Protein AF-A0A238XCR8-F1 (afdb_monomer_lite)

Structure (mmCIF, N/CA/C/O backbone):
data_AF-A0A238XCR8-F1
#
_entry.id   AF-A0A238XCR8-F1
#
loop_
_atom_site.group_PDB
_atom_site.id
_atom_site.type_symbol
_atom_site.label_atom_id
_atom_site.label_alt_id
_atom_site.label_comp_id
_atom_site.label_asym_id
_atom_site.label_entity_id
_atom_site.label_seq_id
_atom_site.pdbx_PDB_ins_code
_atom_site.Cartn_x
_atom_site.Cartn_y
_atom_site.Cartn_z
_atom_site.occupancy
_atom_site.B_iso_or_equiv
_atom_site.auth_seq_id
_atom_site.auth_comp_id
_atom_site.auth_asym_id
_atom_site.auth_atom_id
_atom_site.pdbx_PDB_model_num
ATOM 1 N N . MET A 1 1 ? -9.186 -6.281 -22.070 1.00 44.66 1 MET A N 1
ATOM 2 C CA . MET A 1 1 ? -7.728 -6.091 -21.975 1.00 44.66 1 MET A CA 1
ATOM 3 C C . MET A 1 1 ? -7.344 -6.540 -20.576 1.00 44.66 1 MET A C 1
ATOM 5 O O . MET A 1 1 ? -7.847 -5.955 -19.624 1.00 44.66 1 MET A O 1
ATOM 9 N N . ARG A 1 2 ? -6.659 -7.679 -20.432 1.00 46.53 2 ARG A N 1
ATOM 10 C CA . ARG A 1 2 ? -6.222 -8.159 -19.113 1.00 46.53 2 ARG A CA 1
ATOM 11 C C . ARG A 1 2 ? -4.969 -7.361 -18.763 1.00 46.53 2 ARG A C 1
ATOM 13 O O . ARG A 1 2 ? -3.958 -7.550 -19.409 1.00 46.53 2 ARG A O 1
ATOM 20 N N . ASN A 1 3 ? -5.059 -6.449 -17.797 1.00 58.94 3 ASN A N 1
ATOM 21 C CA . ASN A 1 3 ? -3.898 -5.718 -17.273 1.00 58.94 3 ASN A CA 1
ATOM 22 C C . ASN A 1 3 ? -3.197 -6.561 -16.201 1.00 58.94 3 ASN A C 1
ATOM 24 O O . ASN A 1 3 ? -3.071 -6.133 -15.054 1.00 58.94 3 ASN A O 1
ATOM 28 N N . ASP A 1 4 ? -2.841 -7.796 -16.549 1.00 74.88 4 ASP A N 1
ATOM 29 C CA . ASP A 1 4 ? -1.931 -8.579 -15.724 1.00 74.88 4 ASP A CA 1
ATOM 30 C C . ASP A 1 4 ? -0.482 -8.189 -16.056 1.00 74.88 4 ASP A C 1
ATOM 32 O O . ASP A 1 4 ? -0.200 -7.517 -17.051 1.00 74.88 4 ASP A O 1
ATOM 36 N N . ALA A 1 5 ? 0.454 -8.538 -15.174 1.00 81.88 5 ALA A N 1
ATOM 37 C CA . ALA A 1 5 ? 1.856 -8.175 -15.361 1.00 81.88 5 ALA A CA 1
ATOM 38 C C . ALA A 1 5 ? 2.445 -8.750 -16.664 1.00 81.88 5 ALA A C 1
ATOM 40 O O . ALA A 1 5 ? 3.353 -8.144 -17.231 1.00 81.88 5 ALA A O 1
ATOM 41 N N . ALA A 1 6 ? 1.918 -9.877 -17.154 1.00 86.62 6 ALA A N 1
ATOM 42 C CA . ALA A 1 6 ? 2.367 -10.502 -18.391 1.00 86.62 6 ALA A CA 1
ATOM 43 C C . ALA A 1 6 ? 2.029 -9.639 -19.616 1.00 86.62 6 ALA A C 1
ATOM 45 O O . ALA A 1 6 ? 2.926 -9.365 -20.410 1.00 86.62 6 ALA A O 1
ATOM 46 N N . ASP A 1 7 ? 0.802 -9.111 -19.710 1.00 88.75 7 ASP A N 1
ATOM 47 C CA . ASP A 1 7 ? 0.411 -8.180 -20.784 1.00 88.75 7 ASP A CA 1
ATOM 48 C C . ASP A 1 7 ? 1.331 -6.953 -20.833 1.00 88.75 7 ASP A C 1
ATOM 50 O O . ASP A 1 7 ? 1.791 -6.541 -21.898 1.00 88.75 7 ASP A O 1
ATOM 54 N N . VAL A 1 8 ? 1.676 -6.391 -19.670 1.00 90.00 8 VAL A N 1
ATOM 55 C CA . VAL A 1 8 ? 2.610 -5.258 -19.601 1.00 90.00 8 VAL A CA 1
ATOM 56 C C . VAL A 1 8 ? 3.981 -5.645 -20.142 1.00 90.00 8 VAL A C 1
ATOM 58 O O . VAL A 1 8 ? 4.540 -4.912 -20.954 1.00 90.00 8 VAL A O 1
ATOM 61 N N . LEU A 1 9 ? 4.522 -6.789 -19.725 1.00 91.81 9 LEU A N 1
ATOM 62 C CA . LEU A 1 9 ? 5.830 -7.258 -20.181 1.00 91.81 9 LEU A CA 1
ATOM 63 C C . LEU A 1 9 ? 5.863 -7.505 -21.690 1.00 91.81 9 LEU A C 1
ATOM 65 O O . LEU A 1 9 ? 6.821 -7.097 -22.346 1.00 91.81 9 LEU A O 1
ATOM 69 N N . ASP A 1 10 ? 4.821 -8.114 -22.247 1.00 92.44 10 ASP A N 1
ATOM 70 C CA . ASP A 1 10 ? 4.735 -8.386 -23.680 1.00 92.44 10 ASP A CA 1
ATOM 71 C C . ASP A 1 10 ? 4.663 -7.087 -24.484 1.00 92.44 10 ASP A C 1
ATOM 73 O O . ASP A 1 10 ? 5.441 -6.883 -25.416 1.00 92.44 10 ASP A O 1
ATOM 77 N N . ARG A 1 11 ? 3.850 -6.124 -24.041 1.00 92.19 11 ARG A N 1
ATOM 78 C CA . ARG A 1 11 ? 3.783 -4.803 -24.680 1.00 92.19 11 ARG A CA 1
ATOM 79 C C . ARG A 1 11 ? 5.098 -4.025 -24.583 1.00 92.19 11 ARG A C 1
ATOM 81 O O . ARG A 1 11 ? 5.458 -3.302 -25.513 1.00 92.19 11 ARG A O 1
ATOM 88 N N . LEU A 1 12 ? 5.834 -4.158 -23.478 1.00 92.00 12 LEU A N 1
ATOM 89 C CA . LEU A 1 12 ? 7.165 -3.560 -23.353 1.00 92.00 12 LEU A CA 1
ATOM 90 C C . LEU A 1 12 ? 8.172 -4.231 -24.297 1.00 92.00 12 LEU A C 1
ATOM 92 O O . LEU A 1 12 ? 8.965 -3.521 -24.919 1.00 92.00 12 LEU A O 1
ATOM 96 N N . ARG A 1 13 ? 8.120 -5.558 -24.464 1.00 92.50 13 ARG A N 1
ATOM 97 C CA . ARG A 1 13 ? 8.948 -6.287 -25.441 1.00 92.50 13 ARG A CA 1
ATOM 98 C C . ARG A 1 13 ? 8.642 -5.858 -26.877 1.00 92.50 13 ARG A C 1
ATOM 100 O O . ARG A 1 13 ? 9.571 -5.617 -27.650 1.00 92.50 13 ARG A O 1
ATOM 107 N N . ASP A 1 14 ? 7.366 -5.666 -27.202 1.00 93.06 14 ASP A N 1
ATOM 108 C CA . ASP A 1 14 ? 6.908 -5.225 -28.524 1.00 93.06 14 ASP A CA 1
ATOM 109 C C . ASP A 1 14 ? 7.362 -3.808 -28.886 1.00 93.06 14 ASP A C 1
ATOM 111 O O . ASP A 1 14 ? 7.589 -3.512 -30.061 1.00 93.06 14 ASP A O 1
ATOM 115 N N . SER A 1 15 ? 7.557 -2.934 -27.891 1.00 90.12 15 SER A N 1
ATOM 116 C CA . SER A 1 15 ? 8.090 -1.583 -28.121 1.00 90.12 15 SER A CA 1
ATOM 117 C C . SER A 1 15 ? 9.503 -1.593 -28.724 1.00 90.12 15 SER A C 1
ATOM 119 O O . SER A 1 15 ? 9.905 -0.617 -29.358 1.00 90.12 15 SER A O 1
ATOM 121 N N . ARG A 1 16 ? 10.258 -2.688 -28.519 1.00 89.44 16 ARG A N 1
ATOM 122 C CA . ARG A 1 16 ? 11.665 -2.865 -28.920 1.00 89.44 16 ARG A CA 1
ATOM 123 C C . ARG A 1 16 ? 12.604 -1.748 -28.443 1.00 89.44 16 ARG A C 1
ATOM 125 O O . ARG A 1 16 ? 13.681 -1.570 -29.011 1.00 89.44 16 ARG A O 1
ATOM 132 N N . ASP A 1 17 ? 12.238 -1.016 -27.388 1.00 92.38 17 ASP A N 1
ATOM 133 C CA . ASP A 1 17 ? 13.124 -0.024 -26.778 1.00 92.38 17 ASP A CA 1
ATOM 134 C C . ASP A 1 17 ? 14.245 -0.741 -25.994 1.00 92.38 17 ASP A C 1
ATOM 136 O O . ASP A 1 17 ? 13.967 -1.439 -25.010 1.00 92.38 17 ASP A O 1
ATOM 140 N N . PRO A 1 18 ? 15.530 -0.556 -26.356 1.00 93.56 18 PRO A N 1
ATOM 141 C CA . PRO A 1 18 ? 16.647 -1.238 -25.703 1.00 93.56 18 PRO A CA 1
ATOM 142 C C . PRO A 1 18 ? 16.819 -0.868 -24.222 1.00 93.56 18 PRO A C 1
ATOM 144 O O . PRO A 1 18 ? 17.524 -1.562 -23.487 1.00 93.56 18 PRO A O 1
ATOM 147 N N . ARG A 1 19 ? 16.238 0.241 -23.751 1.00 93.25 19 ARG A N 1
ATOM 148 C CA . ARG A 1 19 ? 16.242 0.615 -22.328 1.00 93.25 19 ARG A CA 1
ATOM 149 C C . ARG A 1 19 ? 15.242 -0.228 -21.541 1.00 93.25 19 ARG A C 1
ATOM 151 O O . ARG A 1 19 ? 15.578 -0.699 -20.458 1.00 93.25 19 ARG A O 1
ATOM 158 N N . LEU A 1 20 ? 14.050 -0.442 -22.099 1.00 94.19 20 LEU A N 1
ATOM 159 C CA . LEU A 1 20 ? 12.984 -1.234 -21.480 1.00 94.19 20 LEU A CA 1
ATOM 160 C C . LEU A 1 20 ? 13.295 -2.733 -21.529 1.00 94.19 20 LEU A C 1
ATOM 162 O O . LEU A 1 20 ? 13.060 -3.432 -20.551 1.00 94.19 20 LEU A O 1
ATOM 166 N N . LEU A 1 21 ? 13.912 -3.215 -22.610 1.00 94.75 21 LEU A N 1
ATOM 167 C CA . LEU A 1 21 ? 14.384 -4.601 -22.682 1.00 94.75 21 LEU A CA 1
ATOM 168 C C . LEU A 1 21 ? 15.450 -4.890 -21.613 1.00 94.75 21 LEU A C 1
ATOM 170 O O . LEU A 1 21 ? 15.319 -5.851 -20.862 1.00 94.75 21 LEU A O 1
ATOM 174 N N . ARG A 1 22 ? 16.444 -4.002 -21.460 1.00 94.62 22 ARG A N 1
ATOM 175 C CA . ARG A 1 22 ? 17.451 -4.121 -20.390 1.00 94.62 22 ARG A CA 1
ATOM 176 C C . ARG A 1 22 ? 16.844 -4.062 -18.992 1.00 94.62 22 ARG A C 1
ATOM 178 O O . ARG A 1 22 ? 17.325 -4.744 -18.100 1.00 94.62 22 ARG A O 1
ATOM 185 N N . LEU A 1 23 ? 15.808 -3.246 -18.788 1.00 94.81 23 LEU A N 1
ATOM 186 C CA . LEU A 1 23 ? 15.082 -3.204 -17.518 1.00 94.81 23 LEU A CA 1
ATOM 187 C C . LEU A 1 23 ? 14.467 -4.568 -17.183 1.00 94.81 23 LEU A C 1
ATOM 189 O O . LEU A 1 23 ? 14.637 -5.037 -16.063 1.00 94.81 23 LEU A O 1
ATOM 193 N N . ILE A 1 24 ? 13.765 -5.183 -18.140 1.00 94.25 24 ILE A N 1
ATOM 194 C CA . ILE A 1 24 ? 13.138 -6.498 -17.950 1.00 94.25 24 ILE A CA 1
ATOM 195 C C . ILE A 1 24 ? 14.209 -7.542 -17.642 1.00 94.25 24 ILE A C 1
ATOM 197 O O . ILE A 1 24 ? 14.081 -8.275 -16.667 1.00 94.25 24 ILE A O 1
ATOM 201 N N . ASP A 1 25 ? 15.278 -7.574 -18.432 1.00 93.62 25 ASP A N 1
ATOM 202 C CA . ASP A 1 25 ? 16.367 -8.527 -18.243 1.00 93.62 25 ASP A CA 1
ATOM 203 C C . ASP A 1 25 ? 17.032 -8.383 -16.865 1.00 93.62 25 ASP A C 1
ATOM 205 O O . ASP A 1 25 ? 17.261 -9.376 -16.180 1.00 93.62 25 ASP A O 1
ATOM 209 N N . ASP A 1 26 ? 17.324 -7.155 -16.432 1.00 93.56 26 ASP A N 1
ATOM 210 C CA . ASP A 1 26 ? 17.930 -6.901 -15.121 1.00 93.56 26 ASP A CA 1
ATOM 211 C C . ASP A 1 26 ? 16.984 -7.257 -13.970 1.00 93.56 26 ASP A C 1
ATOM 213 O O . ASP A 1 26 ? 17.430 -7.799 -12.961 1.00 93.56 26 ASP A O 1
ATOM 217 N N . ALA A 1 27 ? 15.684 -6.988 -14.125 1.00 91.81 27 ALA A N 1
ATOM 218 C CA . ALA A 1 27 ? 14.671 -7.350 -13.139 1.00 91.81 27 ALA A CA 1
ATOM 219 C C . ALA A 1 27 ? 14.522 -8.872 -13.000 1.00 91.81 27 ALA A C 1
ATOM 221 O O . ALA A 1 27 ? 14.387 -9.370 -11.888 1.00 91.81 27 ALA A O 1
ATOM 222 N N . LEU A 1 28 ? 14.569 -9.619 -14.108 1.00 88.44 28 LEU A N 1
ATOM 223 C CA . LEU A 1 28 ? 14.446 -11.082 -14.101 1.00 88.44 28 LEU A CA 1
ATOM 224 C C . LEU A 1 28 ? 15.709 -11.794 -13.598 1.00 88.44 28 LEU A C 1
ATOM 226 O O . LEU A 1 28 ? 15.621 -12.932 -13.151 1.00 88.44 28 LEU A O 1
ATOM 230 N N . ARG A 1 29 ? 16.872 -11.134 -13.653 1.00 88.88 29 ARG A N 1
ATOM 231 C CA . ARG A 1 29 ? 18.118 -11.618 -13.035 1.00 88.88 29 ARG A CA 1
ATOM 232 C C . ARG A 1 29 ? 18.207 -11.325 -11.540 1.00 88.88 29 ARG A C 1
ATOM 234 O O . ARG A 1 29 ? 19.189 -11.718 -10.916 1.00 88.88 29 ARG A O 1
ATOM 241 N N . ALA A 1 30 ? 17.253 -10.593 -10.970 1.00 79.38 30 ALA A N 1
ATOM 242 C CA . ALA A 1 30 ? 17.238 -10.355 -9.538 1.00 79.38 30 ALA A CA 1
ATOM 243 C C . ALA A 1 30 ? 16.945 -11.679 -8.815 1.00 79.38 30 ALA A C 1
ATOM 245 O O . ALA A 1 30 ? 15.794 -12.104 -8.718 1.00 79.38 30 ALA A O 1
ATOM 246 N N . ASP A 1 31 ? 17.994 -12.337 -8.319 1.00 63.66 31 ASP A N 1
ATOM 247 C CA . ASP A 1 31 ? 17.846 -13.500 -7.449 1.00 63.66 31 ASP A CA 1
ATOM 248 C C . ASP A 1 31 ? 17.026 -13.102 -6.216 1.00 63.66 31 ASP A C 1
ATOM 250 O O . ASP A 1 31 ? 17.395 -12.208 -5.453 1.00 63.66 31 ASP A O 1
ATOM 254 N N . THR A 1 32 ? 15.890 -13.768 -6.024 1.00 65.69 32 THR A N 1
ATOM 255 C CA . THR A 1 32 ? 15.018 -13.585 -4.858 1.00 65.69 32 THR A CA 1
ATOM 256 C C . THR A 1 32 ? 14.902 -14.912 -4.124 1.00 65.69 32 THR A C 1
ATOM 258 O O . THR A 1 32 ? 13.915 -15.630 -4.233 1.00 65.69 32 THR A O 1
ATOM 261 N N . VAL A 1 33 ? 15.952 -15.266 -3.383 1.00 54.09 33 VAL A N 1
ATOM 262 C CA . VAL A 1 33 ? 15.964 -16.470 -2.532 1.00 54.09 33 VAL A CA 1
ATOM 263 C C . VAL A 1 33 ? 16.321 -16.105 -1.094 1.00 54.09 33 VAL A C 1
ATOM 265 O O . VAL A 1 33 ? 17.059 -16.807 -0.412 1.00 54.09 33 VAL A O 1
ATOM 268 N N . THR A 1 34 ? 15.772 -14.991 -0.615 1.00 61.06 34 THR A N 1
ATOM 269 C CA . THR A 1 34 ? 15.728 -14.716 0.819 1.00 61.06 34 THR A CA 1
ATOM 270 C C . THR A 1 34 ? 14.273 -14.464 1.184 1.00 61.06 34 THR A C 1
ATOM 272 O O . THR A 1 34 ? 13.652 -13.598 0.554 1.00 61.06 34 THR A O 1
ATOM 275 N N . PRO A 1 35 ? 13.693 -15.216 2.140 1.00 62.12 35 PRO A N 1
ATOM 276 C CA . PRO A 1 35 ? 12.406 -14.837 2.702 1.00 62.12 35 PRO A CA 1
ATOM 277 C C . PRO A 1 35 ? 12.500 -13.386 3.195 1.00 62.12 35 PRO A C 1
ATOM 279 O O . PRO A 1 35 ? 13.566 -12.966 3.656 1.00 62.12 35 PRO A O 1
ATOM 282 N N . PRO A 1 36 ? 11.436 -12.591 3.020 1.00 70.50 36 PRO A N 1
ATOM 283 C CA . PRO A 1 36 ? 11.441 -11.205 3.469 1.00 70.50 36 PRO A CA 1
ATOM 284 C C . PRO A 1 36 ? 11.789 -11.148 4.958 1.00 70.50 36 PRO A C 1
ATOM 286 O O . PRO A 1 36 ? 11.397 -12.018 5.735 1.00 70.50 36 PRO A O 1
ATOM 289 N N . ASP A 1 37 ? 12.492 -10.098 5.364 1.00 79.69 37 ASP A N 1
ATOM 290 C CA . ASP A 1 37 ? 12.604 -9.784 6.781 1.00 79.69 37 ASP A CA 1
ATOM 291 C C . ASP A 1 37 ? 11.178 -9.587 7.349 1.00 79.69 37 ASP A C 1
ATOM 293 O O . ASP A 1 37 ? 10.401 -8.819 6.759 1.00 79.69 37 ASP A O 1
ATOM 297 N N . PRO A 1 38 ? 10.786 -10.280 8.438 1.00 76.06 38 PRO A N 1
ATOM 298 C CA . PRO A 1 38 ? 9.462 -10.125 9.041 1.00 76.06 38 PRO A CA 1
ATOM 299 C C . PRO A 1 38 ? 9.127 -8.667 9.393 1.00 76.06 38 PRO A C 1
ATOM 301 O O . PRO A 1 38 ? 7.946 -8.300 9.393 1.00 76.06 38 PRO A O 1
ATOM 304 N N . ASP A 1 39 ? 10.133 -7.816 9.611 1.00 84.75 39 ASP A N 1
ATOM 305 C CA . ASP A 1 39 ? 9.951 -6.393 9.903 1.00 84.75 39 ASP A CA 1
ATOM 306 C C . ASP A 1 39 ? 9.334 -5.614 8.726 1.00 84.75 39 ASP A C 1
ATOM 308 O O . ASP A 1 39 ? 8.676 -4.590 8.926 1.00 84.75 39 ASP A O 1
ATOM 312 N N . VAL A 1 40 ? 9.443 -6.118 7.489 1.00 86.94 40 VAL A N 1
ATOM 313 C CA . VAL A 1 40 ? 8.870 -5.471 6.291 1.00 86.94 40 VAL A CA 1
ATOM 314 C C . VAL A 1 40 ? 7.342 -5.390 6.362 1.00 86.94 40 VAL A C 1
ATOM 316 O O . VAL A 1 40 ? 6.735 -4.453 5.834 1.00 86.94 40 VAL A O 1
ATOM 319 N N . VAL A 1 41 ? 6.698 -6.356 7.022 1.00 92.94 41 VAL A N 1
ATOM 320 C CA . VAL A 1 41 ? 5.235 -6.402 7.173 1.00 92.94 41 VAL A CA 1
ATOM 321 C C . VAL A 1 41 ? 4.752 -5.920 8.542 1.00 92.94 41 VAL A C 1
ATOM 323 O O . VAL A 1 41 ? 3.539 -5.827 8.759 1.00 92.94 41 VAL A O 1
ATOM 326 N N . GLU A 1 42 ? 5.664 -5.550 9.443 1.00 93.75 42 GLU A N 1
ATOM 327 C CA . GLU A 1 42 ? 5.356 -5.114 10.810 1.00 93.75 42 GLU A CA 1
ATOM 328 C C . GLU A 1 42 ? 4.344 -3.952 10.873 1.00 93.75 42 GLU A C 1
ATOM 330 O O . GLU A 1 42 ? 3.414 -4.032 11.684 1.00 93.75 42 GLU A O 1
ATOM 335 N N . PRO A 1 43 ? 4.384 -2.926 9.990 1.00 95.50 43 PRO A N 1
ATOM 336 C CA . PRO A 1 43 ? 3.360 -1.883 9.989 1.00 95.50 43 PRO A CA 1
ATOM 337 C C . PRO A 1 43 ? 1.934 -2.413 9.821 1.00 95.50 43 PRO A C 1
ATOM 339 O O . PRO A 1 43 ? 1.002 -1.906 10.449 1.00 95.50 43 PRO A O 1
ATOM 342 N N . TYR A 1 44 ? 1.749 -3.456 9.008 1.00 96.50 44 TYR A N 1
ATOM 343 C CA . TYR A 1 44 ? 0.445 -4.087 8.820 1.00 96.50 44 TYR A CA 1
ATOM 344 C C . TYR A 1 44 ? 0.078 -5.001 9.986 1.00 96.50 44 TYR A C 1
ATOM 346 O O . TYR A 1 44 ? -1.078 -4.971 10.409 1.00 96.50 44 TYR A O 1
ATOM 354 N N . ARG A 1 45 ? 1.028 -5.778 10.523 1.00 95.69 45 ARG A N 1
ATOM 355 C CA . ARG A 1 45 ? 0.788 -6.667 11.674 1.00 95.69 45 ARG A CA 1
ATOM 356 C C . ARG A 1 45 ? 0.342 -5.882 12.894 1.00 95.69 45 ARG A C 1
ATOM 358 O O . ARG A 1 45 ? -0.741 -6.125 13.427 1.00 95.69 45 ARG A O 1
ATOM 365 N N . TRP A 1 46 ? 1.117 -4.867 13.262 1.00 96.00 46 TRP A N 1
ATOM 366 C CA . TRP A 1 46 ? 0.786 -3.989 14.375 1.00 96.00 46 TRP A CA 1
ATOM 367 C C . TRP A 1 46 ? -0.552 -3.282 14.148 1.00 96.00 46 TRP A C 1
ATOM 369 O O . TRP A 1 46 ? -1.389 -3.238 15.047 1.00 96.00 46 TRP A O 1
ATOM 379 N N . PHE A 1 47 ? -0.803 -2.766 12.936 1.00 97.19 47 PHE A N 1
ATOM 380 C CA . PHE A 1 47 ? -2.066 -2.091 12.631 1.00 97.19 47 PHE A CA 1
ATOM 381 C C . PHE A 1 47 ? -3.264 -3.035 12.748 1.00 97.19 47 PHE A C 1
ATOM 383 O O . PHE A 1 47 ? -4.300 -2.649 13.290 1.00 97.19 47 PHE A O 1
ATOM 390 N N . LEU A 1 48 ? -3.129 -4.279 12.286 1.00 97.31 48 LEU A N 1
ATOM 391 C CA . LEU A 1 48 ? -4.149 -5.303 12.457 1.00 97.31 48 LEU A CA 1
ATOM 392 C C . LEU A 1 48 ? -4.385 -5.579 13.941 1.00 97.31 48 LEU A C 1
ATOM 394 O O . LEU A 1 48 ? -5.527 -5.442 14.382 1.00 97.31 48 LEU A O 1
ATOM 398 N N . ALA A 1 49 ? -3.345 -5.880 14.718 1.00 95.75 49 ALA A N 1
ATOM 399 C CA . ALA A 1 49 ? -3.465 -6.100 16.159 1.00 95.75 49 ALA A CA 1
ATOM 400 C C . ALA A 1 49 ? -4.147 -4.912 16.863 1.00 95.75 49 ALA A C 1
ATOM 402 O O . ALA A 1 49 ? -5.065 -5.096 17.661 1.00 95.75 49 ALA A O 1
ATOM 403 N N . ARG A 1 50 ? -3.787 -3.679 16.484 1.00 96.25 50 ARG A N 1
ATOM 404 C CA . ARG A 1 50 ? -4.373 -2.451 17.030 1.00 96.25 50 ARG A CA 1
ATOM 405 C C . ARG A 1 50 ? -5.855 -2.278 16.698 1.00 96.25 50 ARG A C 1
ATOM 407 O O . ARG A 1 50 ? -6.578 -1.668 17.492 1.00 96.25 50 ARG A O 1
ATOM 414 N N . VAL A 1 51 ? -6.300 -2.763 15.537 1.00 96.75 51 VAL A N 1
ATOM 415 C CA . VAL A 1 51 ? -7.721 -2.782 15.159 1.00 96.75 51 VAL A CA 1
ATOM 416 C C . VAL A 1 51 ? -8.496 -3.795 16.002 1.00 96.75 51 VAL A C 1
ATOM 418 O O . VAL A 1 51 ? -9.611 -3.476 16.408 1.00 96.75 51 VAL A O 1
ATOM 421 N N . GLY A 1 52 ? -7.921 -4.972 16.273 1.00 93.69 52 GLY A N 1
ATOM 422 C CA . GLY A 1 52 ? -8.543 -6.026 17.083 1.00 93.69 52 GLY A CA 1
ATOM 423 C C . GLY A 1 52 ? -9.984 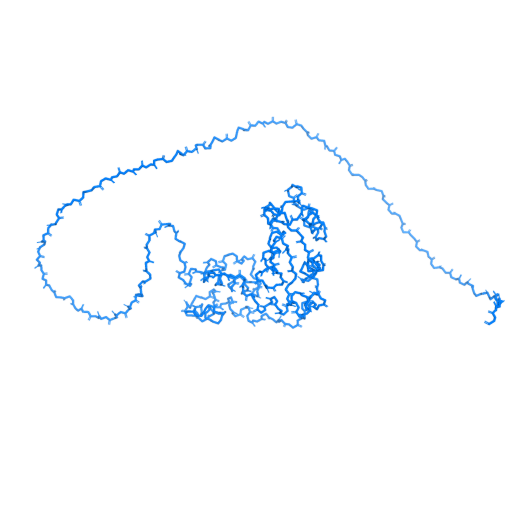-6.332 16.654 1.00 93.69 52 GLY A C 1
ATOM 424 O O . GLY A 1 52 ? -10.272 -6.495 15.462 1.00 93.69 52 GLY A O 1
ATOM 425 N N . ASP A 1 53 ? -10.902 -6.335 17.623 1.00 92.06 53 ASP A N 1
ATOM 426 C CA . ASP A 1 53 ? -12.342 -6.545 17.402 1.00 92.06 53 ASP A CA 1
ATOM 427 C C . ASP A 1 53 ? -13.055 -5.348 16.760 1.00 92.06 53 ASP A C 1
ATOM 429 O O . ASP A 1 53 ? -14.179 -5.468 16.263 1.00 92.06 53 ASP A O 1
ATOM 433 N N . GLY A 1 54 ? -12.405 -4.186 16.728 1.00 95.50 54 GLY A N 1
ATOM 434 C CA . GLY A 1 54 ? -12.899 -3.016 16.029 1.00 95.50 54 GLY A CA 1
ATOM 435 C C . GLY A 1 54 ? -12.334 -1.704 16.545 1.00 95.50 54 GLY A C 1
ATOM 436 O O . GLY A 1 54 ? -12.168 -1.475 17.740 1.00 95.50 54 GLY A O 1
ATOM 437 N N . LEU A 1 55 ? -12.117 -0.787 15.609 1.00 97.19 55 LEU A N 1
ATOM 438 C CA . LEU A 1 55 ? -11.610 0.549 15.867 1.00 97.19 55 LEU A CA 1
ATOM 439 C C . LEU A 1 55 ? -12.632 1.579 15.390 1.00 97.19 55 LEU A C 1
ATOM 441 O O . LEU A 1 55 ? -12.887 1.727 14.192 1.00 97.19 55 LEU A O 1
ATOM 445 N N . LYS A 1 56 ? -13.248 2.290 16.338 1.00 97.62 56 LYS A N 1
ATOM 446 C CA . LYS A 1 56 ? -14.245 3.322 16.035 1.00 97.62 56 LYS A CA 1
ATOM 447 C C . LYS A 1 56 ? -13.583 4.486 15.301 1.00 97.62 56 LYS A C 1
ATOM 449 O O . LYS A 1 56 ? -12.640 5.088 15.807 1.00 97.62 56 LYS A O 1
ATOM 454 N N . LEU A 1 57 ? -14.089 4.805 14.115 1.00 97.69 57 LEU A N 1
ATOM 455 C CA . LEU A 1 57 ? -13.643 5.958 13.347 1.00 97.69 57 LEU A CA 1
ATOM 456 C C . LEU A 1 57 ? -14.304 7.233 13.878 1.00 97.69 57 LEU A C 1
ATOM 458 O O . LEU A 1 57 ? -15.354 7.212 14.525 1.00 97.69 57 LEU A O 1
ATOM 462 N N . THR A 1 58 ? -13.680 8.363 13.577 1.00 96.88 58 THR A N 1
ATOM 463 C CA . THR A 1 58 ? -14.290 9.685 13.744 1.00 96.88 58 THR A CA 1
ATOM 464 C C . THR A 1 58 ? -15.549 9.815 12.879 1.00 96.88 58 THR A C 1
ATOM 466 O O . THR A 1 58 ? -15.747 9.058 11.927 1.00 96.88 58 THR A O 1
ATOM 469 N N . ALA A 1 59 ? -16.386 10.819 13.158 1.00 94.38 59 ALA A N 1
ATOM 470 C CA . ALA A 1 59 ? -17.590 11.087 12.365 1.00 94.38 59 ALA A CA 1
ATOM 471 C C . ALA A 1 59 ? -17.292 11.315 10.868 1.00 94.38 59 ALA A C 1
ATOM 473 O O . ALA A 1 59 ? -18.102 10.966 10.016 1.00 94.38 59 ALA A O 1
ATOM 474 N N . ALA A 1 60 ? -16.107 11.841 10.546 1.00 93.81 60 ALA A N 1
ATOM 475 C CA . ALA A 1 60 ? -15.642 12.048 9.176 1.00 93.81 60 ALA A CA 1
ATOM 476 C C . ALA A 1 60 ? -15.022 10.789 8.526 1.00 93.81 60 ALA A C 1
ATOM 478 O O . ALA A 1 60 ? -14.580 10.842 7.383 1.00 93.81 60 ALA A O 1
ATOM 479 N N . GLY A 1 61 ? -14.972 9.651 9.229 1.00 95.75 61 GLY A N 1
ATOM 480 C CA . GLY A 1 61 ? -14.439 8.389 8.703 1.00 95.75 61 GLY A CA 1
ATOM 481 C C . GLY A 1 61 ? -12.914 8.243 8.775 1.00 95.75 61 GLY A C 1
ATOM 482 O O . GLY A 1 61 ? -12.361 7.315 8.171 1.00 95.75 61 GLY A O 1
ATOM 483 N N . TYR A 1 62 ? -12.241 9.123 9.519 1.00 97.12 62 TYR A N 1
ATOM 484 C CA . TYR A 1 62 ? -10.806 9.045 9.807 1.00 97.12 62 TYR A CA 1
ATOM 485 C C . TYR A 1 62 ? -10.511 8.271 11.090 1.00 97.12 62 TYR A C 1
ATOM 487 O O . TYR A 1 62 ? -11.371 8.159 11.969 1.00 97.12 62 TYR A O 1
ATOM 495 N N . LEU A 1 63 ? -9.284 7.780 11.217 1.00 97.31 63 LEU A N 1
ATOM 496 C CA . LEU A 1 63 ? -8.728 7.234 12.444 1.00 97.31 63 LEU A CA 1
ATOM 497 C C . LEU A 1 63 ? -8.766 8.288 13.562 1.00 97.31 63 LEU A C 1
ATOM 499 O O . LEU A 1 63 ? -8.549 9.476 13.304 1.00 97.31 63 LEU A O 1
ATOM 503 N N . PRO A 1 64 ? -9.030 7.878 14.814 1.00 97.06 64 PRO A N 1
ATOM 504 C CA . PRO A 1 64 ? -8.930 8.769 15.959 1.00 97.06 64 PRO A CA 1
ATOM 505 C C . PRO A 1 64 ? -7.520 9.366 16.075 1.00 97.06 64 PRO A C 1
ATOM 507 O O . PRO A 1 64 ? -6.546 8.623 15.926 1.00 97.06 64 PRO A O 1
ATOM 510 N N . PRO A 1 65 ? -7.382 10.659 16.424 1.00 96.88 65 PRO A N 1
ATOM 511 C CA . PRO A 1 65 ? -6.081 11.316 16.532 1.00 96.88 65 PRO A CA 1
ATOM 512 C C . PRO A 1 65 ? -5.061 10.592 17.414 1.00 96.88 65 PRO A C 1
ATOM 514 O O . PRO A 1 65 ? -3.889 10.509 17.063 1.00 96.88 65 PRO A O 1
ATOM 517 N N . ALA A 1 66 ? -5.517 10.000 18.522 1.00 96.56 66 ALA A N 1
ATOM 518 C CA . ALA A 1 66 ? -4.666 9.225 19.421 1.00 96.56 66 ALA A CA 1
ATOM 519 C C . ALA A 1 66 ? -4.003 8.027 18.721 1.00 96.56 66 ALA A C 1
ATOM 521 O O . ALA A 1 66 ? -2.818 7.783 18.928 1.00 96.56 66 ALA A O 1
ATOM 522 N N . VAL A 1 67 ? -4.745 7.327 17.855 1.00 96.88 67 VAL A N 1
ATOM 523 C CA . VAL A 1 67 ? -4.234 6.188 17.076 1.00 96.88 67 VAL A CA 1
ATOM 524 C C . VAL A 1 67 ? -3.244 6.667 16.018 1.00 96.88 67 VAL A C 1
ATOM 526 O O . VAL A 1 67 ? -2.218 6.032 15.810 1.00 96.88 67 VAL A O 1
ATOM 529 N N . VAL A 1 68 ? -3.521 7.800 15.364 1.00 97.00 68 VAL A N 1
ATOM 530 C CA . VAL A 1 68 ? -2.603 8.384 14.371 1.00 97.00 68 VAL A CA 1
ATOM 531 C C . VAL A 1 68 ? -1.256 8.698 15.023 1.00 97.00 68 VAL A C 1
ATOM 533 O O . VAL A 1 68 ? -0.220 8.269 14.523 1.00 97.00 68 VAL A O 1
ATOM 536 N N . SER A 1 69 ? -1.265 9.373 16.175 1.00 96.62 69 SER A N 1
ATOM 537 C CA . SER A 1 69 ? -0.031 9.694 16.895 1.00 96.62 69 SER A CA 1
ATOM 538 C C . SER A 1 69 ? 0.681 8.456 17.446 1.00 96.62 69 SER A C 1
ATOM 540 O O . SER A 1 69 ? 1.904 8.444 17.529 1.00 96.62 69 SER A O 1
ATOM 542 N N . GLU A 1 70 ? -0.061 7.413 17.822 1.00 96.69 70 GLU A N 1
ATOM 543 C CA . GLU A 1 70 ? 0.504 6.123 18.229 1.00 96.69 70 GLU A CA 1
ATOM 544 C C . GLU A 1 70 ? 1.265 5.452 17.075 1.00 96.69 70 GLU A C 1
ATOM 546 O O . GLU A 1 70 ? 2.418 5.074 17.263 1.00 96.69 70 GLU A O 1
ATOM 551 N N . ILE A 1 71 ? 0.669 5.391 15.876 1.00 96.25 71 ILE A N 1
ATOM 552 C CA . ILE A 1 71 ? 1.310 4.851 14.663 1.00 96.25 71 ILE A CA 1
ATOM 553 C C . ILE A 1 71 ? 2.589 5.623 14.340 1.00 96.25 71 ILE A C 1
ATOM 555 O O . ILE A 1 71 ? 3.637 5.017 14.130 1.00 96.25 71 ILE A O 1
ATOM 559 N N . MET A 1 72 ? 2.505 6.956 14.321 1.00 95.88 72 MET A N 1
ATOM 560 C CA . MET A 1 72 ? 3.641 7.809 13.969 1.00 95.88 72 MET A CA 1
ATOM 561 C C . MET A 1 72 ? 4.838 7.554 14.888 1.00 95.88 72 MET A C 1
ATOM 563 O O . MET A 1 72 ? 5.927 7.290 14.388 1.00 95.88 72 MET A O 1
ATOM 567 N N . ARG A 1 73 ? 4.612 7.523 16.209 1.00 95.50 73 ARG A N 1
ATOM 568 C CA . ARG A 1 73 ? 5.665 7.232 17.194 1.00 95.50 73 ARG A CA 1
ATOM 569 C C . ARG A 1 73 ? 6.192 5.804 17.093 1.00 95.50 73 ARG A C 1
ATOM 571 O O . ARG A 1 73 ? 7.391 5.583 17.212 1.00 95.50 73 ARG A O 1
ATOM 578 N N . ARG A 1 74 ? 5.310 4.816 16.898 1.00 95.00 74 ARG A N 1
ATOM 579 C CA . ARG A 1 74 ? 5.680 3.388 16.875 1.00 95.00 74 ARG A CA 1
ATOM 580 C C . ARG A 1 74 ? 6.691 3.069 15.775 1.00 95.00 74 ARG A C 1
ATOM 582 O O . ARG A 1 74 ? 7.567 2.236 16.005 1.00 95.00 74 ARG A O 1
ATOM 589 N N . PHE A 1 75 ? 6.548 3.705 14.614 1.00 93.50 75 PHE A N 1
ATOM 590 C CA . PHE A 1 75 ? 7.409 3.489 13.448 1.00 93.50 75 PHE A CA 1
ATOM 591 C C . PHE A 1 75 ? 8.449 4.598 13.244 1.00 93.50 75 PHE A C 1
ATOM 593 O O . PHE A 1 75 ? 9.133 4.600 12.224 1.00 93.50 75 PHE A O 1
ATOM 600 N N . GLY A 1 76 ? 8.559 5.543 14.186 1.00 93.38 76 GLY A N 1
ATOM 601 C CA . GLY A 1 76 ? 9.487 6.674 14.102 1.00 93.38 76 GLY A CA 1
ATOM 602 C C . GLY A 1 76 ? 9.208 7.624 12.935 1.00 93.38 76 GLY A C 1
ATOM 603 O O . GLY A 1 76 ? 10.084 8.385 12.533 1.00 93.38 76 GLY A O 1
ATOM 604 N N . TRP A 1 77 ? 8.003 7.586 12.359 1.00 93.75 77 TRP A N 1
ATOM 605 C CA . TRP A 1 77 ? 7.617 8.453 11.242 1.00 93.75 77 TRP A CA 1
ATOM 606 C C . TRP A 1 77 ? 7.436 9.910 11.668 1.00 93.75 77 TRP A C 1
ATOM 608 O O . TRP A 1 77 ? 7.342 10.787 10.816 1.00 93.75 77 TRP A O 1
ATOM 618 N N . ASP A 1 78 ? 7.351 10.171 12.971 1.00 92.69 78 ASP A N 1
ATOM 619 C CA . ASP A 1 78 ? 7.281 11.503 13.561 1.00 92.69 78 ASP A CA 1
ATOM 620 C C . ASP A 1 78 ? 8.622 12.244 13.577 1.00 92.69 78 ASP A C 1
ATOM 622 O O . ASP A 1 78 ? 8.601 13.472 13.613 1.00 92.69 78 ASP A O 1
ATOM 626 N N . ALA A 1 79 ? 9.759 11.540 13.502 1.00 90.94 79 ALA A N 1
ATOM 627 C CA . ALA A 1 79 ? 11.092 12.136 13.642 1.00 90.94 79 ALA A CA 1
ATOM 628 C C . ALA A 1 79 ? 11.355 13.284 12.650 1.00 90.94 79 ALA A C 1
ATOM 630 O O . ALA A 1 79 ? 11.859 14.335 13.041 1.00 90.94 79 ALA A O 1
ATOM 631 N N . ASP A 1 80 ? 10.938 13.106 11.395 1.00 88.00 80 ASP A N 1
ATOM 632 C CA . ASP A 1 80 ? 11.109 14.089 10.318 1.00 88.00 80 ASP A CA 1
ATOM 633 C C . ASP A 1 80 ? 9.781 14.752 9.905 1.00 88.00 80 ASP A C 1
ATOM 635 O O . ASP A 1 80 ? 9.689 15.427 8.874 1.00 88.00 80 ASP A O 1
ATOM 639 N N . TRP A 1 81 ? 8.710 14.551 10.682 1.00 92.81 81 TRP A N 1
ATOM 640 C CA . TRP A 1 81 ? 7.381 15.013 10.299 1.00 92.81 81 TRP A CA 1
ATOM 641 C C . TRP A 1 81 ? 7.156 16.488 10.637 1.00 92.81 81 TRP A C 1
ATOM 643 O O . TRP A 1 81 ? 7.299 16.933 11.776 1.00 92.81 81 TRP A O 1
ATOM 653 N N . VAL A 1 82 ? 6.687 17.260 9.655 1.00 89.19 82 VAL A N 1
ATOM 654 C CA . VAL A 1 82 ? 6.296 18.656 9.876 1.00 89.19 82 VAL A CA 1
ATOM 655 C C . VAL A 1 82 ? 4.869 18.718 10.433 1.00 89.19 82 VAL A C 1
ATOM 657 O O . VAL A 1 82 ? 3.889 18.479 9.726 1.00 89.19 82 VAL A O 1
ATOM 660 N N . GLY A 1 83 ? 4.744 19.087 11.710 1.00 88.62 83 GLY A N 1
ATOM 661 C CA . GLY A 1 83 ? 3.467 19.303 12.402 1.00 88.62 83 GLY A CA 1
ATOM 662 C C . GLY A 1 83 ? 3.153 18.243 13.460 1.00 88.62 83 GLY A C 1
ATOM 663 O O . GLY A 1 83 ? 3.992 17.429 13.816 1.00 88.62 83 GLY A O 1
ATOM 664 N N . ALA A 1 84 ? 1.923 18.249 13.983 1.00 87.12 84 ALA A N 1
ATOM 665 C CA . ALA A 1 84 ? 1.562 17.453 15.163 1.00 87.12 84 ALA A CA 1
ATOM 666 C C . ALA A 1 84 ? 1.392 15.936 14.921 1.00 87.12 84 ALA A C 1
ATOM 668 O O . ALA A 1 84 ? 1.276 15.188 15.887 1.00 87.12 84 ALA A O 1
ATOM 669 N N . GLY A 1 85 ? 1.300 15.475 13.666 1.00 89.25 85 GLY A N 1
ATOM 670 C CA . GLY A 1 85 ? 1.179 14.041 13.351 1.00 89.25 85 GLY A CA 1
ATOM 671 C C . GLY A 1 85 ? -0.040 13.346 13.982 1.00 89.25 85 GLY A C 1
ATOM 672 O O . GLY A 1 85 ? 0.055 12.203 14.421 1.00 89.25 85 GLY A O 1
ATOM 673 N N . ASN A 1 86 ? -1.176 14.042 14.103 1.00 92.88 86 ASN A N 1
ATOM 674 C CA . ASN A 1 86 ? -2.372 13.555 14.810 1.00 92.88 86 ASN A CA 1
ATOM 675 C C . ASN A 1 86 ? -3.649 13.540 13.951 1.00 92.88 86 ASN A C 1
ATOM 677 O O . ASN A 1 86 ? -4.721 13.191 14.436 1.00 92.88 86 ASN A O 1
ATOM 681 N N . ARG A 1 87 ? -3.569 13.916 12.674 1.00 94.19 87 ARG A N 1
ATOM 682 C CA . ARG A 1 87 ? -4.714 14.018 11.762 1.00 94.19 87 ARG A CA 1
ATOM 683 C C . ARG A 1 87 ? -4.472 13.156 10.533 1.00 94.19 87 ARG A C 1
ATOM 685 O O . ARG A 1 87 ? -3.598 13.480 9.742 1.00 94.19 87 ARG A O 1
ATOM 692 N N . GLU A 1 88 ? -5.245 12.081 10.357 1.00 95.62 88 GLU A N 1
ATOM 693 C CA . GLU A 1 88 ? -5.037 11.129 9.249 1.00 95.62 88 GLU A CA 1
ATOM 694 C C . GLU A 1 88 ? -5.047 11.817 7.874 1.00 95.62 88 GLU A C 1
ATOM 696 O O . GLU A 1 88 ? -4.213 11.509 7.031 1.00 95.62 88 GLU A O 1
ATOM 701 N N . ASP A 1 89 ? -5.947 12.778 7.656 1.00 94.31 89 ASP A N 1
ATOM 702 C CA . ASP A 1 89 ? -6.072 13.516 6.394 1.00 94.31 89 ASP A CA 1
ATOM 703 C C . ASP A 1 89 ? -4.837 14.360 6.053 1.00 94.31 89 ASP A C 1
ATOM 705 O O . ASP A 1 89 ? -4.572 14.621 4.880 1.00 94.31 89 ASP A O 1
ATOM 709 N N . LEU A 1 90 ? -4.073 14.762 7.069 1.00 94.00 90 LEU A N 1
ATOM 710 C CA . LEU A 1 90 ? -2.840 15.526 6.914 1.00 94.00 90 LEU A CA 1
ATOM 711 C C . LEU A 1 90 ? -1.586 14.660 7.056 1.00 94.00 90 LEU A C 1
ATOM 713 O O . LEU A 1 90 ? -0.507 15.125 6.713 1.00 94.00 90 LEU A O 1
ATOM 717 N N . THR A 1 91 ? -1.701 13.418 7.530 1.00 95.38 91 THR A N 1
ATOM 718 C CA . THR A 1 91 ? -0.576 12.510 7.784 1.00 95.38 91 THR A CA 1
ATOM 719 C C . THR A 1 91 ? -0.536 11.403 6.728 1.00 95.38 91 THR A C 1
ATOM 721 O O . THR A 1 91 ? -1.088 10.313 6.906 1.00 95.38 91 THR A O 1
ATOM 724 N N . VAL A 1 92 ? 0.145 11.692 5.612 1.00 94.00 92 VAL A N 1
ATOM 725 C CA . VAL A 1 92 ? 0.208 10.826 4.418 1.00 94.00 92 VAL A CA 1
ATOM 726 C C . VAL A 1 92 ? 0.628 9.380 4.726 1.00 94.00 92 VAL A C 1
ATOM 728 O O . VAL A 1 92 ? -0.071 8.489 4.244 1.00 94.00 92 VAL A O 1
ATOM 731 N N . PRO A 1 93 ? 1.668 9.093 5.538 1.00 94.25 93 PRO A N 1
ATOM 732 C CA . PRO A 1 93 ? 2.067 7.711 5.827 1.00 94.25 93 PRO A CA 1
ATOM 733 C C . PRO A 1 93 ? 0.951 6.880 6.476 1.00 94.25 93 PRO A C 1
ATOM 735 O O . PRO A 1 93 ? 0.690 5.747 6.075 1.00 94.25 93 PRO A O 1
ATOM 738 N N . VAL A 1 94 ? 0.221 7.471 7.427 1.00 96.38 94 VAL A N 1
ATOM 739 C CA . VAL A 1 94 ? -0.880 6.803 8.138 1.00 96.38 94 VAL A CA 1
ATOM 740 C C . VAL A 1 94 ? -2.086 6.595 7.219 1.00 96.38 94 VAL A C 1
ATOM 742 O O . VAL A 1 94 ? -2.674 5.511 7.189 1.00 96.38 94 VAL A O 1
ATOM 745 N N . SER A 1 95 ? -2.431 7.613 6.427 1.00 96.38 95 SER A N 1
ATOM 746 C CA . SER A 1 95 ? -3.491 7.515 5.417 1.00 96.38 95 SER A CA 1
ATOM 747 C C . SER A 1 95 ? -3.178 6.444 4.366 1.00 96.38 95 SER A C 1
ATOM 749 O O . SER A 1 95 ? -4.046 5.636 4.012 1.00 96.38 95 SER A O 1
ATOM 751 N N . ALA A 1 96 ? -1.922 6.381 3.911 1.00 95.12 96 ALA A N 1
ATOM 752 C CA . ALA A 1 96 ? -1.444 5.379 2.969 1.00 95.12 96 ALA A CA 1
ATOM 753 C C . ALA A 1 96 ? -1.538 3.967 3.559 1.00 95.12 96 ALA A C 1
ATOM 755 O O . ALA A 1 96 ? -2.124 3.107 2.905 1.00 95.12 96 ALA A O 1
ATOM 756 N N . LEU A 1 97 ? -1.078 3.753 4.801 1.00 96.75 97 LEU A N 1
ATOM 757 C CA . LEU A 1 97 ? -1.160 2.466 5.503 1.00 96.75 97 LEU A CA 1
ATOM 758 C C . LEU A 1 97 ? -2.603 1.951 5.601 1.00 96.75 97 LEU A C 1
ATOM 760 O O . LEU A 1 97 ? -2.889 0.803 5.257 1.00 96.75 97 LEU A O 1
ATOM 764 N N . ARG A 1 98 ? -3.550 2.796 6.033 1.00 96.81 98 ARG A N 1
ATOM 765 C CA . ARG A 1 98 ? -4.957 2.375 6.128 1.00 96.81 98 ARG A CA 1
ATOM 766 C C . ARG A 1 98 ? -5.557 2.105 4.749 1.00 96.81 98 ARG A C 1
ATOM 768 O O . ARG A 1 98 ? -6.298 1.133 4.568 1.00 96.81 98 ARG A O 1
ATOM 775 N N . THR A 1 99 ? -5.263 2.966 3.778 1.00 96.19 99 THR A N 1
ATOM 776 C CA . THR A 1 99 ? -5.791 2.845 2.415 1.00 96.19 99 THR A CA 1
ATOM 777 C C . THR A 1 99 ? -5.279 1.580 1.734 1.00 96.19 99 THR A C 1
ATOM 779 O O . THR A 1 99 ? -6.075 0.843 1.145 1.00 96.19 99 THR A O 1
ATOM 782 N N . SER A 1 100 ? -3.983 1.284 1.849 1.00 96.44 100 SER A N 1
ATOM 783 C CA . SER A 1 100 ? -3.390 0.060 1.317 1.00 96.44 100 SER A CA 1
ATOM 784 C C . SER A 1 100 ? -3.926 -1.169 2.046 1.00 96.44 100 SER A C 1
ATOM 786 O O . SER A 1 100 ? -4.372 -2.093 1.374 1.00 96.44 100 SER A O 1
ATOM 788 N N . ALA A 1 101 ? -4.024 -1.163 3.382 1.00 97.31 101 ALA A N 1
ATOM 789 C CA . ALA A 1 101 ? -4.593 -2.276 4.148 1.00 97.31 101 ALA A CA 1
ATOM 790 C C . ALA A 1 101 ? -6.032 -2.606 3.710 1.00 97.31 101 ALA A C 1
ATOM 792 O O . ALA A 1 101 ? -6.417 -3.774 3.609 1.00 97.31 101 ALA A O 1
ATOM 793 N N . ARG A 1 102 ? -6.833 -1.581 3.393 1.00 96.88 102 ARG A N 1
ATOM 794 C CA . ARG A 1 102 ? -8.182 -1.767 2.845 1.00 96.88 102 ARG A CA 1
ATOM 795 C C . ARG A 1 102 ? -8.155 -2.337 1.425 1.00 96.88 102 ARG A C 1
ATOM 797 O O . ARG A 1 102 ? -8.920 -3.255 1.142 1.00 96.88 102 ARG A O 1
ATOM 804 N N . ARG A 1 103 ? -7.292 -1.827 0.537 1.00 95.50 103 ARG A N 1
ATOM 805 C CA . ARG A 1 103 ? -7.141 -2.336 -0.846 1.00 95.50 103 ARG A CA 1
ATOM 806 C C . ARG A 1 103 ? -6.625 -3.776 -0.887 1.00 95.50 103 ARG A C 1
ATOM 808 O O . ARG A 1 103 ? -7.082 -4.565 -1.702 1.00 95.50 103 ARG A O 1
ATOM 815 N N . LEU A 1 104 ? -5.749 -4.130 0.046 1.00 96.44 104 LEU A N 1
ATOM 816 C CA . LEU A 1 104 ? -5.250 -5.487 0.266 1.00 96.44 104 LEU A CA 1
ATOM 817 C C . LEU A 1 104 ? -6.315 -6.422 0.858 1.00 96.44 104 LEU A C 1
ATOM 819 O O . LEU A 1 104 ? -6.091 -7.627 0.968 1.00 96.44 104 LEU A O 1
ATOM 823 N N . GLY A 1 105 ? -7.476 -5.890 1.250 1.00 96.81 105 GLY A N 1
ATOM 824 C CA . GLY A 1 105 ? -8.555 -6.658 1.854 1.00 96.81 105 GLY A CA 1
ATOM 825 C C . GLY A 1 105 ? -8.225 -7.159 3.257 1.00 96.81 105 GLY A C 1
ATOM 826 O O . GLY A 1 105 ? -8.815 -8.146 3.683 1.00 96.81 105 GLY A O 1
ATOM 827 N N . LEU A 1 106 ? -7.300 -6.516 3.974 1.00 97.94 106 LEU A N 1
ATOM 828 C CA . LEU A 1 106 ? -6.933 -6.857 5.355 1.00 97.94 106 LEU A CA 1
ATOM 829 C C . LEU A 1 106 ? -7.919 -6.250 6.364 1.00 97.94 106 LEU A C 1
ATOM 831 O O . LEU A 1 106 ? -8.238 -6.857 7.384 1.00 97.94 106 LEU A O 1
ATOM 835 N N . VAL A 1 107 ? -8.468 -5.077 6.045 1.00 98.06 107 VAL A N 1
ATOM 836 C CA . VAL A 1 107 ? -9.464 -4.375 6.866 1.00 98.06 107 VAL A CA 1
ATOM 837 C C . VAL A 1 107 ? -10.679 -3.959 6.041 1.00 98.06 107 VAL A C 1
ATOM 839 O O . VAL A 1 107 ? -10.613 -3.806 4.820 1.00 98.06 107 VAL A O 1
ATOM 842 N N . ARG A 1 108 ? -11.805 -3.737 6.716 1.00 97.38 108 ARG A N 1
ATOM 843 C CA . ARG A 1 108 ? -13.049 -3.221 6.133 1.00 97.38 108 ARG A CA 1
ATOM 844 C C . ARG A 1 108 ? -13.696 -2.207 7.067 1.00 97.38 108 ARG A C 1
ATOM 846 O O . ARG A 1 108 ? -13.518 -2.278 8.275 1.00 97.38 108 ARG A O 1
ATOM 853 N N . VAL A 1 109 ? -14.490 -1.295 6.516 1.00 97.19 109 VAL A N 1
ATOM 854 C CA . VAL A 1 109 ? -15.289 -0.355 7.314 1.00 97.19 109 VAL A CA 1
ATOM 855 C C . VAL A 1 109 ? -16.734 -0.834 7.345 1.00 97.19 109 VAL A C 1
ATOM 857 O O . VAL A 1 109 ? -17.310 -1.132 6.300 1.00 97.19 109 VAL A O 1
ATOM 860 N N . HIS A 1 110 ? -17.327 -0.889 8.533 1.00 96.25 110 HIS A N 1
ATOM 861 C CA . HIS A 1 110 ? -18.739 -1.186 8.732 1.00 96.25 110 HIS A CA 1
ATOM 862 C C . HIS A 1 110 ? -19.324 -0.237 9.779 1.00 96.25 110 HIS A C 1
ATOM 864 O O . HIS A 1 110 ? -18.825 -0.177 10.896 1.00 96.25 110 HIS A O 1
ATOM 870 N N . ARG A 1 111 ? -20.373 0.517 9.415 1.00 95.31 111 ARG A N 1
ATOM 871 C CA . ARG A 1 111 ? -21.089 1.446 10.317 1.00 95.31 111 ARG A CA 1
ATOM 872 C C . ARG A 1 111 ? -20.159 2.366 11.138 1.00 95.31 111 ARG A C 1
ATOM 874 O O . ARG A 1 111 ? -20.334 2.527 12.338 1.00 95.31 111 ARG A O 1
ATOM 881 N N . GLY A 1 112 ? -19.147 2.952 10.491 1.00 96.25 112 GLY A N 1
ATOM 882 C CA . GLY A 1 112 ? -18.188 3.852 11.152 1.00 96.25 112 GLY A CA 1
ATOM 883 C C . GLY A 1 112 ? -17.148 3.154 12.037 1.00 96.25 112 GLY A C 1
ATOM 884 O O . GLY A 1 112 ? -16.396 3.824 12.735 1.00 96.25 112 GLY A O 1
ATOM 885 N N . VAL A 1 113 ? -17.069 1.824 12.002 1.00 97.81 113 VAL A N 1
ATOM 886 C CA . VAL A 1 113 ? -16.057 1.031 12.707 1.00 97.81 113 VAL A CA 1
ATOM 887 C C . VAL A 1 113 ? -15.150 0.360 11.682 1.00 97.81 113 VAL A C 1
ATOM 889 O O . VAL A 1 113 ? -15.618 -0.234 10.708 1.00 97.81 113 VAL A O 1
ATOM 892 N N . LEU A 1 114 ? -13.842 0.479 11.878 1.00 98.12 114 LEU A N 1
ATOM 893 C CA . LEU A 1 114 ? -12.838 -0.262 11.132 1.00 98.12 114 LEU A CA 1
ATOM 894 C C . LEU A 1 114 ? -12.678 -1.642 11.771 1.00 98.12 114 LEU A C 1
ATOM 896 O O . LEU A 1 114 ? -12.431 -1.744 12.965 1.00 98.12 114 LEU A O 1
ATOM 900 N N . LEU A 1 115 ? -12.833 -2.693 10.976 1.00 98.19 115 LEU A N 1
ATOM 901 C CA . LEU A 1 115 ? -12.793 -4.085 11.411 1.00 98.19 115 LEU A CA 1
ATOM 902 C C . LEU A 1 115 ? -11.744 -4.844 10.608 1.00 98.19 115 LEU A C 1
ATOM 904 O O . LEU A 1 115 ? -11.566 -4.587 9.412 1.00 98.19 115 LEU A O 1
ATOM 908 N N . GLN A 1 116 ? -11.133 -5.853 11.219 1.00 97.69 116 GLN A N 1
ATOM 909 C CA . GLN A 1 116 ? -10.355 -6.830 10.467 1.00 97.69 116 GLN A CA 1
ATOM 910 C C . GLN A 1 116 ? -11.262 -7.650 9.534 1.00 97.69 116 GLN A C 1
ATOM 912 O O . GLN A 1 116 ? -12.390 -8.042 9.878 1.00 97.69 116 GLN A O 1
ATOM 917 N N . SER A 1 117 ? -10.770 -7.927 8.328 1.00 97.31 117 SER A N 1
ATOM 918 C CA . SER A 1 117 ? -11.380 -8.916 7.441 1.00 97.31 117 SER A CA 1
ATOM 919 C C . SER A 1 117 ? -11.058 -10.341 7.917 1.00 97.31 117 SER A C 1
ATOM 921 O O . SER A 1 117 ? -10.301 -10.539 8.865 1.00 97.31 117 SER A O 1
ATOM 923 N N . VAL A 1 118 ? -11.614 -11.354 7.246 1.00 96.56 118 VAL A N 1
ATOM 924 C CA . VAL A 1 118 ? -11.230 -12.755 7.495 1.00 96.56 118 VAL A CA 1
ATOM 925 C C . VAL A 1 118 ? -9.744 -12.975 7.192 1.00 96.56 118 VAL A C 1
ATOM 927 O O . VAL A 1 118 ? -9.049 -13.608 7.979 1.00 96.56 118 VAL A O 1
ATOM 930 N N . ALA A 1 119 ? -9.244 -12.404 6.091 1.00 96.06 119 ALA A N 1
ATOM 931 C CA . ALA A 1 119 ? -7.831 -12.488 5.731 1.00 96.06 119 ALA A CA 1
ATOM 932 C C . ALA A 1 119 ? -6.944 -11.739 6.735 1.00 96.06 119 ALA A C 1
ATOM 934 O O . ALA A 1 119 ? -5.926 -12.277 7.149 1.00 96.06 119 ALA A O 1
ATOM 935 N N . GLY A 1 120 ? -7.359 -10.544 7.173 1.00 95.88 120 GLY A N 1
ATOM 936 C CA . GLY A 1 120 ? -6.633 -9.768 8.181 1.00 95.88 120 GLY A CA 1
ATOM 937 C C . GLY A 1 120 ? -6.496 -10.514 9.506 1.00 95.88 120 GLY A C 1
ATOM 938 O O . GLY A 1 120 ? -5.396 -10.586 10.035 1.00 95.88 120 GLY A O 1
ATOM 939 N N . ARG A 1 121 ? -7.577 -11.144 9.991 1.00 95.69 121 ARG A N 1
ATOM 940 C CA . ARG A 1 121 ? -7.530 -12.001 11.190 1.00 95.69 121 ARG A CA 1
ATOM 941 C C . ARG A 1 121 ? -6.560 -13.166 11.030 1.00 95.69 121 ARG A C 1
ATOM 943 O O . ARG A 1 121 ? -5.754 -13.412 11.915 1.00 95.69 121 ARG A O 1
ATOM 950 N N . ARG A 1 122 ? -6.645 -13.882 9.904 1.00 95.50 122 ARG A N 1
ATOM 951 C CA . ARG A 1 122 ? -5.817 -15.069 9.650 1.00 95.50 122 ARG A CA 1
ATOM 952 C C . ARG A 1 122 ? -4.325 -14.735 9.571 1.00 95.50 122 ARG A C 1
ATOM 954 O O . ARG A 1 122 ? -3.516 -15.541 9.998 1.00 95.50 122 ARG A O 1
ATOM 961 N N . LEU A 1 123 ? -3.982 -13.588 8.986 1.00 95.44 123 LEU A N 1
ATOM 962 C CA . LEU A 1 123 ? -2.604 -13.226 8.642 1.00 95.44 123 LEU A CA 1
ATOM 963 C C . LEU A 1 123 ? -1.924 -12.300 9.662 1.00 95.44 123 LEU A C 1
ATOM 965 O O . LEU A 1 123 ? -0.757 -11.975 9.486 1.00 95.44 123 LEU A O 1
ATOM 969 N N . ALA A 1 124 ? -2.623 -11.845 10.707 1.00 91.44 124 ALA A N 1
ATOM 970 C CA . ALA A 1 124 ? -2.058 -10.909 11.686 1.00 91.44 124 ALA A CA 1
ATOM 971 C C . ALA A 1 124 ? -0.800 -11.466 12.388 1.00 91.44 124 ALA A C 1
ATOM 973 O O . ALA A 1 124 ? 0.168 -10.733 12.600 1.00 91.44 124 ALA A O 1
ATOM 974 N N . GLU A 1 125 ? -0.798 -12.771 12.671 1.00 91.25 125 GLU A N 1
ATOM 975 C CA . GLU A 1 125 ? 0.297 -13.479 13.351 1.00 91.25 125 GLU A CA 1
ATOM 976 C C . GLU A 1 125 ? 1.167 -14.330 12.413 1.00 91.25 125 GLU A C 1
ATOM 978 O O . GLU A 1 125 ? 2.036 -15.063 12.873 1.00 91.25 125 GLU A O 1
ATOM 983 N N . ASP A 1 126 ? 0.955 -14.220 11.101 1.00 92.75 126 ASP A N 1
ATOM 984 C CA . ASP A 1 126 ? 1.679 -14.970 10.070 1.00 92.75 126 ASP A CA 1
ATOM 985 C C . ASP A 1 126 ? 2.416 -13.985 9.140 1.00 92.75 126 ASP A C 1
ATOM 987 O O . ASP A 1 126 ? 1.865 -13.591 8.106 1.00 92.75 126 ASP A O 1
ATOM 991 N N . PRO A 1 127 ? 3.623 -13.509 9.517 1.00 92.44 127 PRO A N 1
ATOM 992 C CA . PRO A 1 127 ? 4.374 -12.540 8.718 1.00 92.44 127 PRO A CA 1
ATOM 993 C C . PRO A 1 127 ? 4.695 -13.041 7.304 1.00 92.44 127 PRO A C 1
ATOM 995 O O . PRO A 1 127 ? 4.547 -12.275 6.347 1.00 92.44 127 PRO A O 1
ATOM 998 N N . ASP A 1 128 ? 5.051 -14.317 7.148 1.00 91.38 128 ASP A N 1
ATOM 999 C CA . ASP A 1 128 ? 5.347 -14.910 5.841 1.00 91.38 128 ASP A CA 1
ATOM 1000 C C . ASP A 1 128 ? 4.092 -14.959 4.964 1.00 91.38 128 ASP A C 1
ATOM 1002 O O . ASP A 1 128 ? 4.097 -14.504 3.815 1.00 91.38 128 ASP A O 1
ATOM 1006 N N . GLY A 1 129 ? 2.972 -15.441 5.509 1.00 93.69 129 GLY A N 1
ATOM 1007 C CA . GLY A 1 129 ? 1.697 -15.452 4.798 1.00 93.69 129 GLY A CA 1
ATOM 1008 C C . GLY A 1 129 ? 1.188 -14.049 4.473 1.00 93.69 129 GLY A C 1
ATOM 1009 O O . GLY A 1 129 ? 0.602 -13.835 3.406 1.00 93.69 129 GLY A O 1
ATOM 1010 N N . LEU A 1 130 ? 1.425 -13.071 5.351 1.00 94.94 130 LEU A N 1
ATOM 1011 C CA . LEU A 1 130 ? 1.075 -11.673 5.116 1.00 94.94 130 LEU A CA 1
ATOM 1012 C C . LEU A 1 130 ? 1.904 -11.073 3.980 1.00 94.94 130 LEU A C 1
ATOM 1014 O O . LEU A 1 130 ? 1.338 -10.414 3.104 1.00 94.94 130 LEU A O 1
ATOM 1018 N N . TRP A 1 131 ? 3.208 -11.345 3.942 1.00 93.06 131 TRP A N 1
ATOM 1019 C CA . TRP A 1 131 ? 4.061 -10.951 2.826 1.00 93.06 131 TRP A CA 1
ATOM 1020 C C . TRP A 1 131 ? 3.563 -11.532 1.505 1.00 93.06 131 TRP A C 1
ATOM 1022 O O . TRP A 1 131 ? 3.327 -10.782 0.555 1.00 93.06 131 TRP A O 1
ATOM 1032 N N . GLN A 1 132 ? 3.326 -12.846 1.454 1.00 92.31 132 GLN A N 1
ATOM 1033 C CA . GLN A 1 132 ? 2.835 -13.509 0.244 1.00 92.31 132 GLN A CA 1
ATOM 1034 C C . GLN A 1 132 ? 1.478 -12.945 -0.196 1.00 92.31 132 GLN A C 1
ATOM 1036 O O . GLN A 1 132 ? 1.236 -12.713 -1.382 1.00 92.31 132 GLN A O 1
ATOM 1041 N N . HIS A 1 133 ? 0.591 -12.653 0.760 1.00 94.69 133 HIS A N 1
ATOM 1042 C CA . HIS A 1 133 ? -0.708 -12.038 0.490 1.00 94.69 133 HIS A CA 1
ATOM 1043 C C . HIS A 1 133 ? -0.590 -10.633 -0.109 1.00 94.69 133 HIS A C 1
ATOM 1045 O O . HIS A 1 133 ? -1.398 -10.282 -0.978 1.00 94.69 133 HIS A O 1
ATOM 1051 N N . ILE A 1 134 ? 0.379 -9.837 0.355 1.00 93.50 134 ILE A N 1
ATOM 1052 C CA . ILE A 1 134 ? 0.677 -8.502 -0.175 1.00 93.50 134 ILE A CA 1
ATOM 1053 C C . ILE A 1 134 ? 1.267 -8.614 -1.579 1.00 93.50 134 ILE A C 1
ATOM 1055 O O . ILE A 1 134 ? 0.734 -7.997 -2.503 1.00 93.50 134 ILE A O 1
ATOM 1059 N N . ALA A 1 135 ? 2.306 -9.433 -1.754 1.00 90.44 135 ALA A N 1
ATOM 1060 C CA . ALA A 1 135 ? 2.977 -9.642 -3.034 1.00 90.44 135 ALA A CA 1
ATOM 1061 C C . ALA A 1 135 ? 1.988 -10.079 -4.127 1.00 90.44 135 ALA A C 1
ATOM 1063 O O . ALA A 1 135 ? 1.958 -9.491 -5.205 1.00 90.44 135 ALA A O 1
ATOM 1064 N N . ALA A 1 136 ? 1.092 -11.020 -3.812 1.00 91.38 136 ALA A N 1
ATOM 1065 C CA . ALA A 1 136 ? 0.087 -11.532 -4.746 1.00 91.38 136 ALA A CA 1
ATOM 1066 C C . ALA A 1 136 ? -0.985 -10.509 -5.174 1.00 91.38 136 ALA A C 1
ATOM 1068 O O . ALA A 1 136 ? -1.757 -10.777 -6.09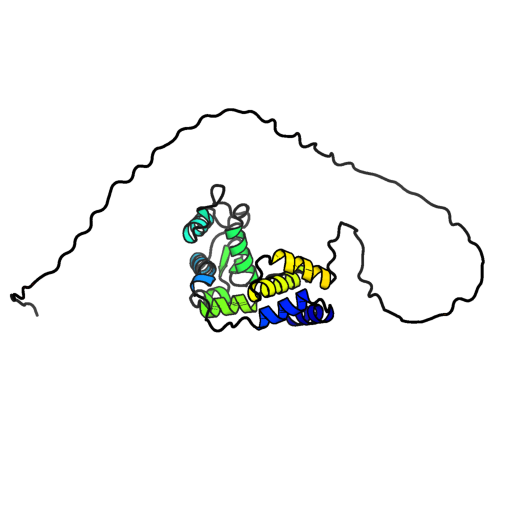4 1.00 91.38 136 ALA A O 1
ATOM 1069 N N . ARG A 1 137 ? -1.092 -9.361 -4.493 1.00 92.19 137 ARG A N 1
ATOM 1070 C CA . ARG A 1 137 ? -2.097 -8.315 -4.770 1.00 92.19 137 ARG A CA 1
ATOM 1071 C C . ARG A 1 137 ? -1.510 -7.043 -5.355 1.00 92.19 137 ARG A C 1
ATOM 1073 O O . ARG A 1 137 ? -2.264 -6.129 -5.688 1.00 92.19 137 ARG A O 1
ATOM 1080 N N . LEU A 1 138 ? -0.190 -6.958 -5.442 1.00 91.12 138 LEU A N 1
ATOM 1081 C CA . LEU A 1 138 ? 0.470 -5.838 -6.082 1.00 91.12 138 LEU A CA 1
ATOM 1082 C C . LEU A 1 138 ? 0.377 -5.965 -7.613 1.00 91.12 138 LEU A C 1
ATOM 1084 O O . LEU A 1 138 ? 0.404 -7.077 -8.138 1.00 91.12 138 LEU A O 1
ATOM 1088 N N . PRO A 1 139 ? 0.292 -4.836 -8.342 1.00 92.88 139 PRO A N 1
ATOM 1089 C CA . PRO A 1 139 ? 0.245 -3.454 -7.850 1.00 92.88 139 PRO A CA 1
ATOM 1090 C C . PRO A 1 139 ? -1.144 -3.001 -7.357 1.00 92.88 139 PRO A C 1
ATOM 1092 O O . PRO A 1 139 ? -2.182 -3.412 -7.869 1.00 92.88 139 PRO A O 1
ATOM 1095 N N . LEU A 1 140 ? -1.171 -2.069 -6.395 1.00 87.44 140 LEU A N 1
ATOM 1096 C CA . LEU A 1 140 ? -2.413 -1.514 -5.836 1.00 87.44 140 LEU A CA 1
ATOM 1097 C C . LEU A 1 140 ? -2.979 -0.381 -6.713 1.00 87.44 140 LEU A C 1
ATOM 1099 O O . LEU A 1 140 ? -2.900 0.794 -6.353 1.00 87.44 140 LEU A O 1
ATOM 1103 N N . GLY A 1 141 ? -3.589 -0.731 -7.844 1.00 86.50 141 GLY A N 1
ATOM 1104 C CA . GLY A 1 141 ? -4.250 0.200 -8.767 1.00 86.50 141 GLY A CA 1
ATOM 1105 C C . GLY A 1 141 ? -5.693 -0.199 -9.070 1.00 86.50 141 GLY A C 1
ATOM 1106 O O . GLY A 1 141 ? -6.085 -1.348 -8.902 1.00 86.50 141 GLY A O 1
ATOM 1107 N N . SER A 1 142 ? -6.500 0.766 -9.503 1.00 85.25 142 SER A N 1
ATOM 1108 C CA . SER A 1 142 ? -7.874 0.525 -9.974 1.00 85.25 142 SER A CA 1
ATOM 1109 C C . SER A 1 142 ? -8.046 0.809 -11.462 1.00 85.25 142 SER A C 1
ATOM 1111 O O . SER A 1 142 ? -8.919 0.235 -12.107 1.00 85.25 142 SER A O 1
ATOM 1113 N N . ARG A 1 143 ? -7.213 1.701 -12.007 1.00 89.50 143 ARG A N 1
ATOM 1114 C CA . ARG A 1 143 ? -7.202 2.071 -13.423 1.00 89.50 143 ARG A CA 1
ATOM 1115 C C . ARG A 1 143 ? -6.048 1.384 -14.134 1.00 89.50 143 ARG A C 1
ATOM 1117 O O . ARG A 1 143 ? -4.983 1.218 -13.551 1.00 89.50 143 ARG A O 1
ATOM 1124 N N . ASP A 1 144 ? -6.221 1.107 -15.419 1.00 89.88 144 ASP A N 1
ATOM 1125 C CA . ASP A 1 144 ? -5.200 0.486 -16.272 1.00 89.88 144 ASP A CA 1
ATOM 1126 C C . ASP A 1 144 ? -3.849 1.203 -16.179 1.00 89.88 144 ASP A C 1
ATOM 1128 O O . ASP A 1 144 ? -2.824 0.567 -15.966 1.00 89.88 144 ASP A O 1
ATOM 1132 N N . VAL A 1 145 ? -3.852 2.539 -16.239 1.00 91.06 145 VAL A N 1
ATOM 1133 C CA . VAL A 1 145 ? -2.631 3.346 -16.098 1.00 91.06 145 VAL A CA 1
ATOM 1134 C C . VAL A 1 145 ? -1.965 3.183 -14.727 1.00 91.06 145 VAL A C 1
ATOM 1136 O O . VAL A 1 145 ? -0.743 3.147 -14.650 1.00 91.06 145 VAL A O 1
ATOM 1139 N N . GLU A 1 146 ? -2.743 3.047 -13.647 1.00 91.62 146 GLU A N 1
ATOM 1140 C CA . GLU A 1 146 ? -2.218 2.856 -12.287 1.00 91.62 146 GLU A CA 1
ATOM 1141 C C . GLU A 1 146 ? -1.597 1.465 -12.138 1.00 91.62 146 GLU A C 1
ATOM 1143 O O . GLU A 1 146 ? -0.523 1.325 -11.558 1.00 91.62 146 GLU A O 1
ATOM 1148 N N . LEU A 1 147 ? -2.256 0.442 -12.689 1.00 92.12 147 LEU A N 1
ATOM 1149 C CA . LEU A 1 147 ? -1.751 -0.928 -12.692 1.00 92.12 147 LEU A CA 1
ATOM 1150 C C . LEU A 1 147 ? -0.454 -1.027 -13.503 1.00 92.12 147 LEU A C 1
ATOM 1152 O O . LEU A 1 147 ? 0.542 -1.544 -13.007 1.00 92.12 147 LEU A O 1
ATOM 1156 N N . GLN A 1 148 ? -0.430 -0.464 -14.712 1.00 93.56 148 GLN A N 1
ATOM 1157 C CA . GLN A 1 148 ? 0.753 -0.474 -15.574 1.00 93.56 148 GLN A CA 1
ATOM 1158 C C . GLN A 1 148 ? 1.915 0.319 -14.962 1.00 93.56 148 GLN A C 1
ATOM 1160 O O . GLN A 1 148 ? 3.046 -0.162 -14.960 1.00 93.56 148 GLN A O 1
ATOM 1165 N N . ALA A 1 149 ? 1.641 1.487 -14.370 1.00 94.44 149 ALA A N 1
ATOM 1166 C CA . ALA A 1 149 ? 2.639 2.249 -13.621 1.00 94.44 149 ALA A CA 1
ATOM 1167 C C . ALA A 1 149 ? 3.192 1.454 -12.431 1.00 94.44 149 ALA A C 1
ATOM 1169 O O . ALA A 1 149 ? 4.395 1.461 -12.193 1.00 94.44 149 ALA A O 1
ATOM 1170 N N . GLY A 1 150 ? 2.330 0.731 -11.712 1.00 94.00 150 GLY A N 1
ATOM 1171 C CA . GLY A 1 150 ? 2.741 -0.117 -10.601 1.00 94.00 150 GLY A CA 1
ATOM 1172 C C . GLY A 1 150 ? 3.638 -1.280 -11.029 1.00 94.00 150 GLY A C 1
ATOM 1173 O O . GLY A 1 150 ? 4.649 -1.523 -10.379 1.00 94.00 150 GLY A O 1
ATOM 1174 N N . VAL A 1 151 ? 3.333 -1.959 -12.142 1.00 94.00 151 VAL A N 1
ATOM 1175 C CA . VAL A 1 151 ? 4.218 -3.002 -12.698 1.00 94.00 151 VAL A CA 1
ATOM 1176 C C . VAL A 1 151 ? 5.577 -2.412 -13.083 1.00 94.00 151 VAL A C 1
ATOM 1178 O O . VAL A 1 151 ? 6.610 -2.961 -12.711 1.00 94.00 151 VAL A O 1
ATOM 1181 N N . LEU A 1 152 ? 5.590 -1.269 -13.774 1.00 95.00 152 LEU A N 1
ATOM 1182 C CA . LEU A 1 152 ? 6.825 -0.574 -14.153 1.00 95.00 152 LEU A CA 1
ATOM 1183 C C . LEU A 1 152 ? 7.663 -0.166 -12.935 1.00 95.00 152 LEU A C 1
ATOM 1185 O O . LEU A 1 152 ? 8.884 -0.307 -12.955 1.00 95.00 152 LEU A O 1
ATOM 1189 N N . TRP A 1 153 ? 7.011 0.295 -11.868 1.00 95.50 153 TRP A N 1
ATOM 1190 C CA . TRP A 1 153 ? 7.667 0.634 -10.609 1.00 95.50 153 TRP A CA 1
ATOM 1191 C C . TRP A 1 153 ? 8.308 -0.596 -9.954 1.00 95.50 153 TRP A C 1
ATOM 1193 O O . TRP A 1 153 ? 9.467 -0.550 -9.549 1.00 95.50 153 TRP A O 1
ATOM 1203 N N . LEU A 1 154 ? 7.590 -1.723 -9.898 1.00 93.19 154 LEU A N 1
ATOM 1204 C CA . LEU A 1 154 ? 8.119 -2.980 -9.357 1.00 93.19 154 LEU A CA 1
ATOM 1205 C C . LEU A 1 154 ? 9.302 -3.504 -10.181 1.00 93.19 154 LEU A C 1
ATOM 1207 O O . LEU A 1 154 ? 10.297 -3.937 -9.604 1.00 93.19 154 LEU A O 1
ATOM 1211 N N . LEU A 1 155 ? 9.240 -3.400 -11.513 1.00 93.69 155 LEU A N 1
ATOM 1212 C CA . LEU A 1 155 ? 10.368 -3.727 -12.391 1.00 93.69 155 LEU A CA 1
ATOM 1213 C C . LEU A 1 155 ? 11.572 -2.817 -12.136 1.00 93.69 155 LEU A C 1
ATOM 1215 O O . LEU A 1 155 ? 12.701 -3.297 -12.113 1.00 93.69 155 LEU A O 1
ATOM 1219 N N . ALA A 1 156 ? 11.351 -1.520 -11.912 1.00 94.94 156 ALA A N 1
ATOM 1220 C CA . ALA A 1 156 ? 12.417 -0.584 -11.569 1.00 94.94 156 ALA A CA 1
ATOM 1221 C C . ALA A 1 156 ? 13.103 -0.951 -10.245 1.00 94.94 156 ALA A C 1
ATOM 1223 O O . ALA A 1 156 ? 14.333 -0.949 -10.189 1.00 94.94 156 ALA A O 1
ATOM 1224 N N . ILE A 1 157 ? 12.328 -1.324 -9.220 1.00 93.69 157 ILE A N 1
ATOM 1225 C CA . ILE A 1 157 ? 12.863 -1.808 -7.938 1.00 93.69 157 ILE A CA 1
ATOM 1226 C C . ILE A 1 157 ? 13.665 -3.098 -8.141 1.00 93.69 157 ILE A C 1
ATOM 1228 O O . ILE A 1 157 ? 14.813 -3.171 -7.705 1.00 93.69 157 ILE A O 1
ATOM 1232 N N . ALA A 1 158 ? 13.098 -4.094 -8.829 1.00 91.38 158 ALA A N 1
ATOM 1233 C CA . ALA A 1 158 ? 13.760 -5.378 -9.076 1.00 91.38 158 ALA A CA 1
ATOM 1234 C C . ALA A 1 158 ? 15.073 -5.202 -9.860 1.00 91.38 158 ALA A C 1
ATOM 1236 O O . ALA A 1 158 ? 16.103 -5.770 -9.506 1.00 91.38 158 ALA A O 1
ATOM 1237 N N . ALA A 1 159 ? 15.073 -4.322 -10.863 1.00 93.12 159 ALA A N 1
ATOM 1238 C CA . ALA A 1 159 ? 16.258 -3.948 -11.632 1.00 93.12 159 ALA A CA 1
ATOM 1239 C C . ALA A 1 159 ? 17.189 -2.950 -10.907 1.00 93.12 159 ALA A C 1
ATOM 1241 O O . ALA A 1 159 ? 18.119 -2.423 -11.530 1.00 93.12 159 ALA A O 1
ATOM 1242 N N . ARG A 1 160 ? 16.933 -2.649 -9.623 1.00 92.94 160 ARG A N 1
ATOM 1243 C CA . ARG A 1 160 ? 17.705 -1.728 -8.768 1.00 92.94 160 ARG A CA 1
ATOM 1244 C C . ARG A 1 160 ? 17.968 -0.368 -9.420 1.00 92.94 160 ARG A C 1
ATOM 1246 O O . ARG A 1 160 ? 19.080 0.159 -9.380 1.00 92.94 160 ARG A O 1
ATOM 1253 N N . ARG A 1 161 ? 16.949 0.200 -10.068 1.00 93.88 161 ARG A N 1
ATOM 1254 C CA . ARG A 1 161 ? 17.040 1.525 -10.689 1.00 93.88 161 ARG A CA 1
ATOM 1255 C C . ARG A 1 161 ? 16.939 2.620 -9.619 1.00 93.88 161 ARG A C 1
ATOM 1257 O O . ARG A 1 161 ? 16.008 2.577 -8.821 1.00 93.88 161 ARG A O 1
ATOM 1264 N N . PRO A 1 162 ? 17.852 3.610 -9.617 1.00 91.56 162 PRO A N 1
ATOM 1265 C CA . PRO A 1 162 ? 17.852 4.686 -8.623 1.00 91.56 162 PRO A CA 1
ATOM 1266 C C . PRO A 1 162 ? 16.741 5.723 -8.846 1.00 91.56 162 PRO A C 1
ATOM 1268 O O . PRO A 1 162 ? 16.434 6.475 -7.932 1.00 91.56 162 PRO A O 1
ATOM 1271 N N . ASP A 1 163 ? 16.152 5.758 -10.045 1.00 92.62 163 ASP A N 1
ATOM 1272 C CA . ASP A 1 163 ? 15.074 6.676 -10.436 1.00 92.62 163 ASP A CA 1
ATOM 1273 C C . ASP A 1 163 ? 13.899 5.877 -11.042 1.00 92.62 163 ASP A C 1
ATOM 1275 O O . ASP A 1 163 ? 13.793 5.726 -12.270 1.00 92.62 163 ASP A O 1
ATOM 1279 N N . PRO A 1 164 ? 13.058 5.255 -10.194 1.00 93.81 164 PRO A N 1
ATOM 1280 C CA . PRO A 1 164 ? 11.877 4.524 -10.640 1.00 93.81 164 PRO A CA 1
ATOM 1281 C C . PRO A 1 164 ? 10.862 5.409 -11.372 1.00 93.81 164 PRO A C 1
ATOM 1283 O O . PRO A 1 164 ? 10.211 4.939 -12.308 1.00 93.81 164 PRO A O 1
ATOM 1286 N N . GLU A 1 165 ? 10.739 6.687 -11.006 1.00 94.19 165 GLU A N 1
ATOM 1287 C CA . GLU A 1 165 ? 9.829 7.644 -11.638 1.00 94.19 165 GLU A CA 1
ATOM 1288 C C . GLU A 1 165 ? 10.131 7.797 -13.132 1.00 94.19 165 GLU A C 1
ATOM 1290 O O . GLU A 1 165 ? 9.217 7.758 -13.965 1.00 94.19 165 GLU A O 1
ATOM 1295 N N . HIS A 1 166 ? 11.412 7.918 -13.493 1.00 94.00 166 HIS A N 1
ATOM 1296 C CA . HIS A 1 166 ? 11.827 8.003 -14.891 1.00 94.00 166 HIS A CA 1
ATOM 1297 C C . HIS A 1 166 ? 11.499 6.731 -15.677 1.00 94.00 166 HIS A C 1
ATOM 1299 O O . HIS A 1 166 ? 11.042 6.806 -16.822 1.00 94.00 166 HIS A O 1
ATOM 1305 N N . VAL A 1 167 ? 11.685 5.559 -15.063 1.00 94.62 167 VAL A N 1
ATOM 1306 C CA . VAL A 1 167 ? 11.329 4.269 -15.671 1.00 94.62 167 VAL A CA 1
ATOM 1307 C C . VAL A 1 167 ? 9.827 4.183 -15.922 1.00 94.62 167 VAL A C 1
ATOM 1309 O O . VAL A 1 167 ? 9.411 3.802 -17.018 1.00 94.62 167 VAL A O 1
ATOM 1312 N N . VAL A 1 168 ? 9.011 4.583 -14.945 1.00 95.19 168 VAL A N 1
ATOM 1313 C CA . VAL A 1 168 ? 7.554 4.622 -15.092 1.00 95.19 168 VAL A CA 1
ATOM 1314 C C . VAL A 1 168 ? 7.149 5.577 -16.211 1.00 95.19 168 VAL A C 1
ATOM 1316 O O . VAL A 1 168 ? 6.360 5.196 -17.073 1.00 95.19 168 VAL A O 1
ATOM 1319 N N . ALA A 1 169 ? 7.707 6.788 -16.259 1.00 93.94 169 ALA A N 1
ATOM 1320 C CA . ALA A 1 169 ? 7.390 7.759 -17.305 1.00 93.94 169 ALA A CA 1
ATOM 1321 C C . ALA A 1 169 ? 7.756 7.249 -18.712 1.00 93.94 169 ALA A C 1
ATOM 1323 O O . ALA A 1 169 ? 6.958 7.374 -19.646 1.00 93.94 169 ALA A O 1
ATOM 1324 N N . LEU A 1 170 ? 8.939 6.642 -18.863 1.00 93.69 170 LEU A N 1
ATOM 1325 C CA . LEU A 1 170 ? 9.390 6.042 -20.119 1.00 93.69 170 LEU A CA 1
ATOM 1326 C C . LEU A 1 170 ? 8.489 4.873 -20.538 1.00 93.69 170 LEU A C 1
ATOM 1328 O O . LEU A 1 170 ? 8.024 4.831 -21.677 1.00 93.69 170 LEU A O 1
ATOM 1332 N N . GLY A 1 171 ? 8.217 3.953 -19.612 1.00 94.06 171 GLY A N 1
ATOM 1333 C CA . GLY A 1 171 ? 7.388 2.779 -19.863 1.00 94.06 171 GLY A CA 1
ATOM 1334 C C . GLY A 1 171 ? 5.953 3.153 -20.216 1.00 94.06 171 GLY A C 1
ATOM 1335 O O . GLY A 1 171 ? 5.420 2.662 -21.205 1.00 94.06 171 GLY A O 1
ATOM 1336 N N . LEU A 1 172 ? 5.339 4.090 -19.490 1.00 94.19 172 LEU A N 1
ATOM 1337 C CA . LEU A 1 172 ? 3.994 4.575 -19.802 1.00 94.19 172 LEU A CA 1
ATOM 1338 C C . LEU A 1 172 ? 3.927 5.205 -21.199 1.00 94.19 172 LEU A C 1
AT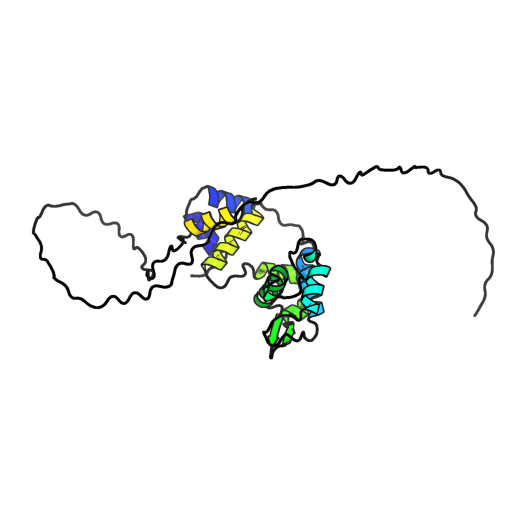OM 1340 O O . LEU A 1 172 ? 2.997 4.905 -21.948 1.00 94.19 172 LEU A O 1
ATOM 1344 N N . ARG A 1 173 ? 4.933 6.001 -21.592 1.00 93.12 173 ARG A N 1
ATOM 1345 C CA . ARG A 1 173 ? 5.022 6.543 -22.957 1.00 93.12 173 ARG A CA 1
ATOM 1346 C C . ARG A 1 173 ? 5.115 5.428 -24.003 1.00 93.12 173 ARG A C 1
ATOM 1348 O O . ARG A 1 173 ? 4.414 5.503 -25.010 1.00 93.12 173 ARG A O 1
ATOM 1355 N N . ALA A 1 174 ? 5.938 4.406 -23.773 1.00 92.12 174 ALA A N 1
ATOM 1356 C CA . ALA A 1 174 ? 6.060 3.257 -24.675 1.00 92.12 174 ALA A CA 1
ATOM 1357 C C . ALA A 1 174 ? 4.757 2.442 -24.769 1.00 92.12 174 ALA A C 1
ATOM 1359 O O . ALA A 1 174 ? 4.391 1.973 -25.843 1.00 92.12 174 ALA A O 1
ATOM 1360 N N . LEU A 1 175 ? 3.998 2.359 -23.673 1.00 91.81 175 LEU A N 1
ATOM 1361 C CA . LEU A 1 175 ? 2.657 1.769 -23.622 1.00 91.81 175 LEU A CA 1
ATOM 1362 C C . LEU A 1 175 ? 1.571 2.678 -24.234 1.00 91.81 175 LEU A C 1
ATOM 1364 O O . LEU A 1 175 ? 0.385 2.345 -24.180 1.00 91.81 175 LEU A O 1
ATOM 1368 N N . GLY A 1 176 ? 1.947 3.813 -24.829 1.00 90.75 176 GLY A N 1
ATOM 1369 C CA . GLY A 1 176 ? 1.033 4.726 -25.513 1.00 90.75 176 GLY A CA 1
ATOM 1370 C C . GLY A 1 176 ? 0.265 5.668 -24.587 1.00 90.75 176 GLY A C 1
ATOM 1371 O O . GLY A 1 176 ? -0.616 6.390 -25.055 1.00 90.75 176 GLY A O 1
ATOM 1372 N N . TRP A 1 177 ? 0.592 5.714 -23.292 1.00 90.44 177 TRP A N 1
ATOM 1373 C CA . TRP A 1 177 ? 0.080 6.755 -22.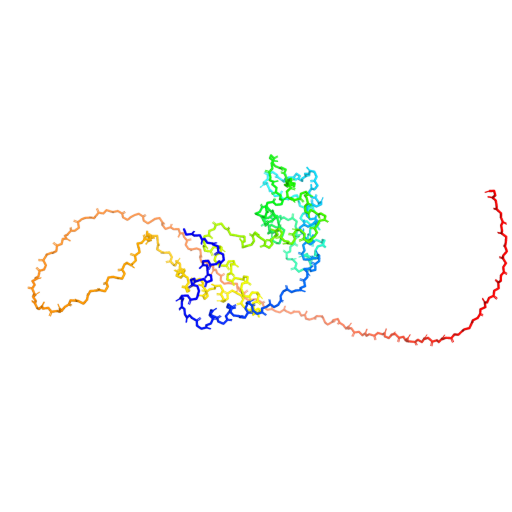407 1.00 90.44 177 TRP A CA 1
ATOM 1374 C C . TRP A 1 177 ? 0.824 8.050 -22.688 1.00 90.44 177 TRP A C 1
ATOM 1376 O O . TRP A 1 177 ? 1.970 8.255 -22.290 1.00 90.44 177 TRP A O 1
ATOM 1386 N N . VAL A 1 178 ? 0.146 8.949 -23.384 1.00 79.94 178 VAL A N 1
ATOM 1387 C CA . VAL A 1 178 ? 0.608 10.319 -23.562 1.00 79.94 178 VAL A CA 1
ATOM 1388 C C . VAL A 1 178 ? -0.097 11.168 -22.516 1.00 79.94 178 VAL A C 1
ATOM 1390 O O . VAL A 1 178 ? -1.314 11.072 -22.351 1.00 79.94 178 VAL A O 1
ATOM 1393 N N . GLY A 1 179 ? 0.670 11.976 -21.780 1.00 62.72 179 GLY A N 1
ATOM 1394 C CA . GLY A 1 179 ? 0.116 12.927 -20.825 1.00 62.72 179 GLY A CA 1
ATOM 1395 C C . GLY A 1 179 ? -0.898 13.812 -21.537 1.00 62.72 179 GLY A C 1
ATOM 1396 O O . GLY A 1 179 ? -0.531 14.612 -22.393 1.00 62.72 179 GLY A O 1
ATOM 1397 N N . GLY A 1 180 ? -2.178 13.635 -21.217 1.00 53.28 180 GLY A N 1
ATOM 1398 C CA . GLY A 1 180 ? -3.234 14.489 -21.729 1.00 53.28 180 GLY A CA 1
ATOM 1399 C C . GLY A 1 180 ? -3.063 15.888 -21.155 1.00 53.28 180 GLY A C 1
ATOM 1400 O O . GLY A 1 180 ? -3.635 16.204 -20.115 1.00 53.28 180 GLY A O 1
ATOM 1401 N N . THR A 1 181 ? -2.301 16.750 -21.822 1.00 48.12 181 THR A N 1
ATOM 1402 C CA . THR A 1 181 ? -2.541 18.190 -21.735 1.00 48.12 181 THR A CA 1
ATOM 1403 C C . THR A 1 181 ? -3.924 18.406 -22.327 1.00 48.12 181 THR A C 1
ATOM 1405 O O . THR A 1 181 ? -4.091 18.301 -23.536 1.00 48.12 181 THR A O 1
ATOM 1408 N N . GLY A 1 182 ? -4.912 18.553 -21.441 1.00 46.66 182 GLY A N 1
ATOM 1409 C CA . GLY A 1 182 ? -6.345 18.486 -21.708 1.00 46.66 182 GLY A CA 1
ATOM 1410 C C . GLY A 1 182 ? -6.783 18.791 -23.138 1.00 46.66 182 GLY A C 1
ATOM 1411 O O . GLY A 1 182 ? -6.960 19.950 -23.493 1.00 46.66 182 GLY A O 1
ATOM 1412 N N . ASP A 1 183 ? -7.107 17.738 -23.884 1.00 37.34 183 ASP A N 1
ATOM 1413 C CA . ASP A 1 183 ? -8.237 17.792 -24.795 1.00 37.34 183 ASP A CA 1
ATOM 1414 C C . ASP A 1 183 ? -9.259 16.743 -24.353 1.00 37.34 183 ASP A C 1
ATOM 1416 O O . ASP A 1 183 ? -9.000 15.535 -24.311 1.00 37.34 183 ASP A O 1
ATOM 1420 N N . ARG A 1 184 ? -10.443 17.220 -23.963 1.00 46.69 184 ARG A N 1
ATOM 1421 C CA . ARG A 1 184 ? -11.616 16.364 -23.815 1.00 46.69 184 ARG A CA 1
ATOM 1422 C C . ARG A 1 184 ? -12.055 15.978 -25.220 1.00 46.69 184 ARG A C 1
ATOM 1424 O O . ARG A 1 184 ? -12.977 16.591 -25.748 1.00 46.69 184 ARG A O 1
ATOM 1431 N N . ARG A 1 185 ? -11.451 14.924 -25.760 1.00 46.78 185 ARG A N 1
ATOM 1432 C CA . ARG A 1 185 ? -12.047 13.917 -26.653 1.00 46.78 185 ARG A CA 1
ATOM 1433 C C . ARG A 1 185 ? -10.913 13.163 -27.326 1.00 46.78 185 ARG A C 1
ATOM 1435 O O . ARG A 1 185 ? -10.304 13.662 -28.253 1.00 46.78 185 ARG A O 1
ATOM 1442 N N . THR A 1 186 ? -10.765 11.897 -26.983 1.00 40.38 186 THR A N 1
ATOM 1443 C CA . THR A 1 186 ? -10.694 10.870 -28.022 1.00 40.38 186 THR A CA 1
ATOM 1444 C C . THR A 1 186 ? -11.322 9.609 -27.461 1.00 40.38 186 THR A C 1
ATOM 1446 O O . THR A 1 186 ? -10.817 8.956 -26.552 1.00 40.38 186 THR A O 1
ATOM 1449 N N . ARG A 1 187 ? -12.496 9.290 -28.012 1.00 39.69 187 ARG A N 1
ATOM 1450 C CA . ARG A 1 187 ? -12.919 7.902 -28.130 1.00 39.69 187 ARG A CA 1
ATOM 1451 C C . ARG A 1 187 ? -11.770 7.168 -28.813 1.00 39.69 187 ARG A C 1
ATOM 1453 O O . ARG A 1 187 ? -11.271 7.635 -29.833 1.00 39.69 187 ARG A O 1
ATOM 1460 N N . GLN A 1 188 ? -11.353 6.060 -28.226 1.00 45.50 188 GLN A N 1
ATOM 1461 C CA . GLN A 1 188 ? -10.415 5.146 -28.849 1.00 45.50 188 GLN A CA 1
ATOM 1462 C C . GLN A 1 188 ? -11.009 4.701 -30.191 1.00 45.50 188 GLN A C 1
ATOM 1464 O O . GLN A 1 188 ? -12.057 4.059 -30.229 1.00 45.50 188 GLN A O 1
ATOM 1469 N N . THR A 1 189 ? -10.357 5.061 -31.289 1.00 37.19 189 THR A N 1
ATOM 1470 C CA . THR A 1 189 ? -10.505 4.358 -32.563 1.00 37.19 189 THR A CA 1
ATOM 1471 C C . THR A 1 189 ? -9.181 3.668 -32.851 1.00 37.19 189 THR A C 1
ATOM 1473 O O . THR A 1 189 ? -8.148 4.342 -32.836 1.00 37.19 189 THR A O 1
ATOM 1476 N N . PRO A 1 190 ? -9.177 2.350 -33.104 1.00 38.09 190 PRO A N 1
ATOM 1477 C CA . PRO A 1 190 ? -7.963 1.657 -33.490 1.00 38.09 190 PRO A CA 1
ATOM 1478 C C . PRO A 1 190 ? -7.532 2.177 -34.862 1.00 38.09 190 PRO A C 1
ATOM 1480 O O . PRO A 1 190 ? -8.303 2.132 -35.824 1.00 38.09 190 PRO A O 1
ATOM 1483 N N . VAL A 1 191 ? -6.297 2.671 -34.962 1.00 41.56 191 VAL A N 1
ATOM 1484 C CA . VAL A 1 191 ? -5.654 2.898 -36.259 1.00 41.56 191 VAL A CA 1
ATOM 1485 C C . VAL A 1 191 ? -5.450 1.524 -36.888 1.00 41.56 191 VAL A C 1
ATOM 1487 O O . VAL A 1 191 ? -4.523 0.792 -36.554 1.00 41.56 191 VAL A O 1
ATOM 1490 N N . ARG A 1 192 ? -6.361 1.150 -37.790 1.00 36.94 192 ARG A N 1
ATOM 1491 C CA . ARG A 1 192 ? -6.124 0.082 -38.757 1.00 36.94 192 ARG A CA 1
ATOM 1492 C C . ARG A 1 192 ? -5.059 0.577 -39.729 1.00 36.94 192 ARG A C 1
ATOM 1494 O O . ARG A 1 192 ? -5.341 1.397 -40.601 1.00 36.94 192 ARG A O 1
ATOM 1501 N N . SER A 1 193 ? -3.849 0.054 -39.600 1.00 36.44 193 SER A N 1
ATOM 1502 C CA . SER A 1 193 ? -2.822 0.117 -40.634 1.00 36.44 193 SER A CA 1
ATOM 1503 C C . SER A 1 193 ? -3.282 -0.701 -41.844 1.00 36.44 193 SER A C 1
ATOM 1505 O O . SER A 1 193 ? -3.012 -1.892 -41.965 1.00 36.44 193 SER A O 1
ATOM 1507 N N . SER A 1 194 ? -4.011 -0.063 -42.758 1.00 39.00 194 SER A N 1
ATOM 1508 C CA . SER A 1 194 ? -4.226 -0.612 -44.097 1.00 39.00 194 SER A CA 1
ATOM 1509 C C . SER A 1 194 ? -3.132 -0.080 -45.014 1.00 39.00 194 SER A C 1
ATOM 1511 O O . SER A 1 194 ? -3.207 1.011 -45.574 1.00 39.00 194 SER A O 1
ATOM 1513 N N . ALA A 1 195 ? -2.079 -0.882 -45.148 1.00 43.94 195 ALA A N 1
ATOM 1514 C CA . ALA A 1 195 ? -1.155 -0.773 -46.256 1.00 43.94 195 ALA A CA 1
ATOM 1515 C C . ALA A 1 195 ? -1.944 -0.963 -47.558 1.00 43.94 195 ALA A C 1
ATOM 1517 O O . ALA A 1 195 ? -2.337 -2.074 -47.897 1.00 43.94 195 ALA A O 1
ATOM 1518 N N . THR A 1 196 ? -2.172 0.120 -48.299 1.00 37.00 196 THR A N 1
ATOM 1519 C CA . THR A 1 196 ? -2.505 0.014 -49.720 1.00 37.00 196 THR A CA 1
ATOM 1520 C C . THR A 1 196 ? -1.753 1.099 -50.470 1.00 37.00 196 THR A C 1
ATOM 1522 O O . THR A 1 196 ? -2.086 2.279 -50.394 1.00 37.00 196 THR A O 1
ATOM 1525 N N . ARG A 1 197 ? -0.714 0.692 -51.204 1.00 43.25 197 ARG A N 1
ATOM 1526 C CA . ARG A 1 197 ? -0.127 1.514 -52.265 1.00 43.25 197 ARG A CA 1
ATOM 1527 C C . ARG A 1 197 ? -1.238 1.840 -53.261 1.00 43.25 197 ARG A C 1
ATOM 1529 O O . ARG A 1 197 ? -1.792 0.923 -53.863 1.00 43.25 197 ARG A O 1
ATOM 1536 N N . ARG A 1 198 ? -1.522 3.120 -53.495 1.00 33.91 198 ARG A N 1
ATOM 1537 C CA . ARG A 1 198 ? -2.163 3.556 -54.740 1.00 33.91 198 ARG A CA 1
ATOM 1538 C C . ARG A 1 198 ? -1.354 4.680 -55.366 1.00 33.91 198 ARG A C 1
ATOM 1540 O O . ARG A 1 198 ? -0.959 5.631 -54.703 1.00 33.91 198 ARG A O 1
ATOM 1547 N N . ARG A 1 199 ? -1.071 4.466 -56.652 1.00 33.31 199 ARG A N 1
ATOM 1548 C CA . ARG A 1 199 ? -0.443 5.389 -57.595 1.00 33.31 199 ARG A CA 1
ATOM 1549 C C . ARG A 1 199 ? -1.204 6.710 -57.625 1.00 33.31 199 ARG A C 1
ATOM 1551 O O . ARG A 1 199 ? -2.430 6.700 -57.681 1.00 33.31 199 ARG A O 1
ATOM 1558 N N . CYS A 1 200 ? -0.464 7.810 -57.684 1.00 28.75 200 CYS A N 1
ATOM 1559 C CA . CYS A 1 200 ? -0.989 9.092 -58.128 1.00 28.75 200 CYS A CA 1
ATOM 1560 C C . CYS A 1 200 ? -1.303 9.014 -59.627 1.00 28.75 200 CYS A C 1
ATOM 1562 O O . CYS A 1 200 ? -0.417 8.722 -60.430 1.00 28.75 200 CYS A O 1
ATOM 1564 N N . SER A 1 201 ? -2.546 9.307 -59.992 1.00 32.03 201 SER A N 1
ATOM 1565 C CA . SER A 1 201 ? -2.899 9.819 -61.313 1.00 32.03 201 SER A CA 1
ATOM 1566 C C . SER A 1 201 ? -3.640 11.140 -61.128 1.00 32.03 201 SER A C 1
ATOM 1568 O O . SER A 1 201 ? -4.469 11.288 -60.234 1.00 32.03 201 SER A O 1
ATOM 1570 N N . THR A 1 202 ? -3.249 12.088 -61.962 1.00 38.97 202 THR A N 1
ATOM 1571 C CA . THR A 1 202 ? -3.680 13.477 -62.108 1.00 38.97 202 THR A CA 1
ATOM 1572 C C . THR A 1 202 ? -5.195 13.662 -62.219 1.00 38.97 202 THR A C 1
ATOM 1574 O O . THR A 1 202 ? -5.879 12.882 -62.873 1.00 38.97 202 THR A O 1
ATOM 1577 N N . GLY A 1 203 ? -5.696 14.757 -61.641 1.00 30.02 203 GLY A N 1
ATOM 1578 C CA . GLY A 1 203 ? -7.053 15.256 -61.871 1.00 30.02 203 GLY A CA 1
ATOM 1579 C C . GLY A 1 203 ? -7.418 16.379 -60.903 1.00 30.02 203 GLY A C 1
ATOM 1580 O O . GLY A 1 203 ? -7.698 16.123 -59.736 1.00 30.02 203 GLY A O 1
ATOM 1581 N N . SER A 1 204 ? -7.376 17.622 -61.382 1.00 35.84 204 SER A N 1
ATOM 1582 C CA . SER A 1 204 ? -7.972 18.787 -60.724 1.00 35.84 204 SER A CA 1
ATOM 1583 C C . SER A 1 204 ? -9.497 18.707 -60.799 1.00 35.84 204 SER A C 1
ATOM 1585 O O . SER A 1 204 ? -9.993 18.271 -61.826 1.00 35.84 204 SER A O 1
ATOM 1587 N N . VAL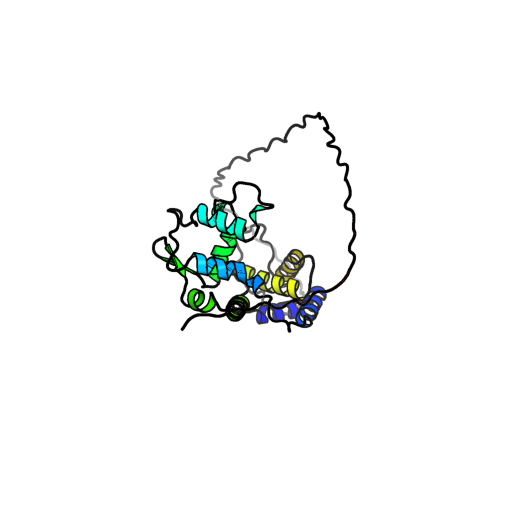 A 1 205 ? -10.214 19.165 -59.762 1.00 34.41 205 VAL A N 1
ATOM 1588 C CA . VAL A 1 205 ? -11.434 20.005 -59.841 1.00 34.41 205 VAL A CA 1
ATOM 1589 C C . VAL A 1 205 ? -11.667 20.655 -58.464 1.00 34.41 205 VAL A C 1
ATOM 1591 O O . VAL A 1 205 ? -11.475 20.041 -57.415 1.00 34.41 205 VAL A O 1
ATOM 1594 N N . SER A 1 206 ? -12.052 21.928 -58.507 1.00 30.81 206 SER A N 1
ATOM 1595 C CA . SER A 1 206 ? -12.336 22.863 -57.418 1.00 30.81 206 SER A CA 1
ATOM 1596 C C . SER A 1 206 ? -13.644 22.599 -56.639 1.00 30.81 206 SER A C 1
ATOM 1598 O O . SER A 1 206 ? -14.628 22.183 -57.233 1.00 30.81 206 SER A O 1
ATOM 1600 N N . LEU A 1 207 ? -13.596 22.916 -55.330 1.00 34.50 207 LEU A N 1
ATOM 1601 C CA . LEU A 1 207 ? -14.578 23.474 -54.353 1.00 34.50 207 LEU A CA 1
ATOM 1602 C C . LEU A 1 207 ? -16.115 23.357 -54.594 1.00 34.50 207 LEU A C 1
ATOM 1604 O O . LEU A 1 207 ? -16.587 23.441 -55.722 1.00 34.50 207 LEU A O 1
ATOM 1608 N N . PRO A 1 208 ? -16.936 23.338 -53.515 1.00 37.91 208 PRO A N 1
ATOM 1609 C CA . PRO A 1 208 ? -17.401 24.615 -52.958 1.00 37.91 208 PRO A CA 1
ATOM 1610 C C . PRO A 1 208 ? -17.436 24.731 -51.423 1.00 37.91 208 PRO A C 1
ATOM 1612 O O . PRO A 1 208 ? -17.494 23.772 -50.657 1.00 37.91 208 PRO A O 1
ATOM 1615 N N . VAL A 1 209 ? -17.412 26.006 -51.042 1.00 33.25 209 VAL A N 1
ATOM 1616 C CA . VAL A 1 209 ? -17.620 26.651 -49.743 1.00 33.25 209 VAL A CA 1
ATOM 1617 C C . VAL A 1 209 ? -18.962 26.264 -49.109 1.00 33.25 209 VAL A C 1
ATOM 1619 O O . VAL A 1 209 ? -19.984 26.258 -49.788 1.00 33.25 209 VAL A O 1
ATOM 1622 N N . ALA A 1 210 ? -18.976 26.054 -47.788 1.00 31.34 210 ALA A N 1
ATOM 1623 C CA . ALA A 1 210 ? -20.195 26.058 -46.979 1.00 31.34 210 ALA A CA 1
ATOM 1624 C C . ALA A 1 210 ? -20.055 27.047 -45.810 1.00 31.34 210 ALA A C 1
ATOM 1626 O O . ALA A 1 210 ? -19.103 27.001 -45.031 1.00 31.34 210 ALA A O 1
ATOM 1627 N N . VAL A 1 211 ? -21.019 27.965 -45.760 1.00 29.44 211 VAL A N 1
ATOM 1628 C CA . VAL A 1 211 ? -21.192 29.077 -44.819 1.00 29.44 211 VAL A CA 1
ATOM 1629 C C . VAL A 1 211 ? -21.893 28.606 -43.528 1.00 29.44 211 VAL A C 1
ATOM 1631 O O . VAL A 1 211 ? -22.639 27.633 -43.533 1.00 29.44 211 VAL A O 1
ATOM 1634 N N . CYS A 1 212 ? -21.602 29.326 -42.436 1.00 30.09 212 CYS A N 1
ATOM 1635 C CA . CYS A 1 212 ? -22.025 29.218 -41.026 1.00 30.09 212 CYS A CA 1
ATOM 1636 C C . CYS A 1 212 ? -23.545 29.036 -40.768 1.00 30.09 212 CYS A C 1
ATOM 1638 O O . CYS A 1 212 ? -24.346 29.359 -41.642 1.00 30.09 212 CYS A O 1
ATOM 1640 N N . PRO A 1 213 ? -23.977 28.597 -39.558 1.00 35.09 213 PRO A N 1
ATOM 1641 C CA . PRO A 1 213 ? -24.104 29.474 -38.364 1.00 35.09 213 PRO A CA 1
ATOM 1642 C C . PRO A 1 213 ? -23.664 28.757 -37.055 1.00 35.09 213 PRO A C 1
ATOM 1644 O O . PRO A 1 213 ? -23.627 27.538 -36.992 1.00 35.09 213 PRO A O 1
ATOM 1647 N N . GLY A 1 214 ? -23.224 29.367 -35.950 1.00 25.78 214 GLY A N 1
ATOM 1648 C CA . GLY A 1 214 ? -23.612 30.613 -35.296 1.00 25.78 214 GLY A CA 1
ATOM 1649 C C . GLY A 1 214 ? -24.386 30.285 -34.008 1.00 25.78 214 GLY A C 1
ATOM 1650 O O . GLY A 1 214 ? -25.572 30.025 -34.110 1.00 25.78 214 GLY A O 1
ATOM 1651 N N . SER A 1 215 ? -23.751 30.308 -32.819 1.00 29.23 215 SER A N 1
ATOM 1652 C CA . SER A 1 215 ? -24.402 30.724 -31.551 1.00 29.23 215 SER A CA 1
ATOM 1653 C C . SER A 1 215 ? -23.488 30.675 -30.309 1.00 29.23 215 SER A C 1
ATOM 1655 O O . SER A 1 215 ? -22.997 29.625 -29.898 1.00 29.23 215 SER A O 1
ATOM 1657 N N . SER A 1 216 ? -23.381 31.848 -29.678 1.00 33.47 216 SER A N 1
ATOM 1658 C CA . SER A 1 216 ? -23.284 32.126 -28.233 1.00 33.47 216 SER A CA 1
ATOM 1659 C C . SER A 1 216 ? -22.118 31.557 -27.412 1.00 33.47 216 SER A C 1
ATOM 1661 O O . SER A 1 216 ? -22.203 30.548 -26.717 1.00 33.47 216 SER A O 1
ATOM 1663 N N . ASN A 1 217 ? -21.069 32.372 -27.377 1.00 29.75 217 ASN A N 1
ATOM 1664 C CA . ASN A 1 217 ? -20.000 32.411 -26.391 1.00 29.75 217 ASN A CA 1
ATOM 1665 C C . ASN A 1 217 ? -20.507 33.045 -25.070 1.00 29.75 217 ASN A C 1
ATOM 1667 O O . ASN A 1 217 ? -20.751 34.249 -25.023 1.00 29.75 217 ASN A O 1
ATOM 1671 N N . ARG A 1 218 ? -20.630 32.268 -23.982 1.00 31.20 218 ARG A N 1
ATOM 1672 C CA . ARG A 1 218 ? -20.662 32.791 -22.598 1.00 31.20 218 ARG A CA 1
ATOM 1673 C C . ARG A 1 218 ? -19.456 32.251 -21.832 1.00 31.20 218 ARG A C 1
ATOM 1675 O O . ARG A 1 218 ? -19.499 31.192 -21.217 1.00 31.20 218 ARG A O 1
ATOM 1682 N N . ARG A 1 219 ? -18.360 33.010 -21.886 1.00 30.00 219 ARG A N 1
ATOM 1683 C CA . ARG A 1 219 ? -17.187 32.855 -21.018 1.00 30.00 219 ARG A CA 1
ATOM 1684 C C . ARG A 1 219 ? -17.504 33.417 -19.633 1.00 30.00 219 ARG A C 1
ATOM 1686 O O . ARG A 1 219 ? -17.477 34.628 -19.439 1.00 30.00 219 ARG A O 1
ATOM 1693 N N . SER A 1 220 ? -17.731 32.547 -18.656 1.00 31.50 220 SER A N 1
ATOM 1694 C CA . SER A 1 220 ? -17.572 32.895 -17.242 1.00 31.50 220 SER A CA 1
ATOM 1695 C C . SER A 1 220 ? -16.080 32.866 -16.897 1.00 31.50 220 SER A C 1
ATOM 1697 O O . SER A 1 220 ? -15.482 31.804 -16.717 1.00 31.50 220 SER A O 1
ATOM 1699 N N . ARG A 1 221 ? -15.477 34.060 -16.872 1.00 27.94 221 ARG A N 1
ATOM 1700 C CA . ARG A 1 221 ? -14.139 34.342 -16.336 1.00 27.94 221 ARG A CA 1
ATOM 1701 C C . ARG A 1 221 ? -14.109 34.004 -14.841 1.00 27.94 221 ARG A C 1
ATOM 1703 O O . ARG A 1 221 ? -14.849 34.609 -14.076 1.00 27.94 221 ARG A O 1
ATOM 1710 N N . TRP A 1 222 ? -13.214 33.111 -14.432 1.00 27.33 222 TRP A N 1
ATOM 1711 C CA . TRP A 1 222 ? -12.767 33.012 -13.041 1.00 27.33 222 TRP A CA 1
ATOM 1712 C C . TRP A 1 222 ? -11.488 33.849 -12.872 1.00 27.33 222 TRP A C 1
ATOM 1714 O O . TRP A 1 222 ? -10.630 33.819 -13.759 1.00 27.33 222 TRP A O 1
ATOM 1724 N N . PRO A 1 223 ? -11.357 34.647 -11.798 1.00 31.28 223 PRO A N 1
ATOM 1725 C CA . PRO A 1 223 ? -10.260 35.593 -11.654 1.00 31.28 223 PRO A CA 1
ATOM 1726 C C . PRO A 1 223 ? -8.942 34.887 -11.320 1.00 31.28 223 PRO A C 1
ATOM 1728 O O . PRO A 1 223 ? -8.837 34.133 -10.354 1.00 31.28 223 PRO A O 1
ATOM 1731 N N . VAL A 1 224 ? -7.915 35.196 -12.110 1.00 32.06 224 VAL A N 1
ATOM 1732 C CA . VAL A 1 224 ? -6.516 34.857 -11.840 1.00 32.06 224 VAL A CA 1
ATOM 1733 C C . VAL A 1 224 ? -6.059 35.700 -10.647 1.00 32.06 224 VAL A C 1
ATOM 1735 O O . VAL A 1 224 ? -5.886 36.914 -10.767 1.00 32.06 224 VAL A O 1
ATOM 1738 N N . ARG A 1 225 ? -5.881 35.079 -9.476 1.00 29.06 225 ARG A N 1
ATOM 1739 C CA . ARG A 1 225 ? -5.184 35.719 -8.354 1.00 29.06 225 ARG A CA 1
ATOM 1740 C C . ARG A 1 225 ? -3.704 35.839 -8.722 1.00 29.06 225 ARG A C 1
ATOM 1742 O O . ARG A 1 225 ? -3.021 34.836 -8.895 1.00 29.06 225 ARG A O 1
ATOM 1749 N N . ARG A 1 226 ? -3.225 37.080 -8.853 1.00 29.09 226 ARG A N 1
ATOM 1750 C CA . ARG A 1 226 ? -1.795 37.412 -8.872 1.00 29.09 226 ARG A CA 1
ATOM 1751 C C . ARG A 1 226 ? -1.188 36.997 -7.531 1.00 29.09 226 ARG A C 1
ATOM 1753 O O . ARG A 1 226 ? -1.578 37.535 -6.499 1.00 29.09 226 ARG A O 1
ATOM 1760 N N . CYS A 1 227 ? -0.234 36.073 -7.552 1.00 27.39 227 CYS A N 1
ATOM 1761 C CA . CYS A 1 227 ? 0.675 35.874 -6.430 1.00 27.39 227 CYS A CA 1
ATOM 1762 C C . CYS A 1 227 ? 1.728 36.985 -6.468 1.00 27.39 227 CYS A C 1
ATOM 1764 O O . CYS A 1 227 ? 2.517 37.074 -7.408 1.00 27.39 227 CYS A O 1
ATOM 1766 N N . SER A 1 228 ? 1.704 37.851 -5.461 1.00 30.45 228 SER A N 1
ATOM 1767 C CA . SER A 1 228 ? 2.765 38.816 -5.188 1.00 30.45 228 SER A CA 1
ATOM 1768 C C . SER A 1 228 ? 3.962 38.091 -4.568 1.00 30.45 228 SER A C 1
ATOM 1770 O O . SER A 1 228 ? 3.791 37.277 -3.662 1.00 30.45 228 SER A O 1
ATOM 1772 N N . ALA A 1 229 ? 5.163 38.386 -5.065 1.00 31.59 229 ALA A N 1
ATOM 1773 C CA . ALA A 1 229 ? 6.427 37.855 -4.562 1.00 31.59 229 ALA A CA 1
ATOM 1774 C C . ALA A 1 229 ? 6.687 38.263 -3.094 1.00 31.59 229 ALA A C 1
ATOM 1776 O O . ALA A 1 229 ? 6.348 39.389 -2.713 1.00 31.59 229 ALA A O 1
ATOM 1777 N N . PRO A 1 230 ? 7.318 37.409 -2.267 1.00 33.16 230 PRO A N 1
ATOM 1778 C CA . PRO A 1 230 ? 7.736 37.804 -0.930 1.00 33.16 230 PRO A CA 1
ATOM 1779 C C . PRO A 1 230 ? 8.962 38.726 -0.989 1.00 33.16 230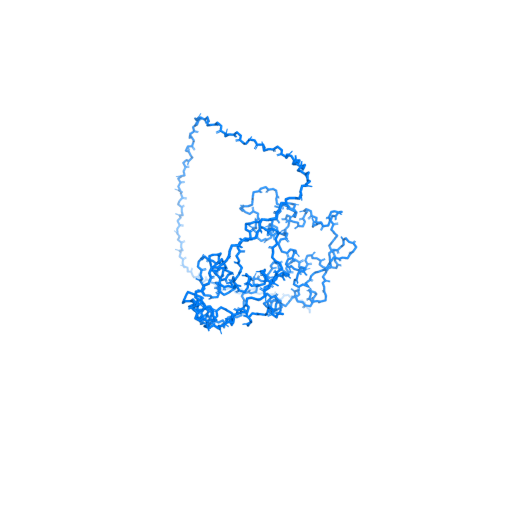 PRO A C 1
ATOM 1781 O O . PRO A 1 230 ? 9.970 38.430 -1.629 1.00 33.16 230 PRO A O 1
ATOM 1784 N N . ARG A 1 231 ? 8.849 39.862 -0.293 1.00 31.12 231 ARG A N 1
ATOM 1785 C CA . ARG A 1 231 ? 9.937 40.807 -0.031 1.00 31.12 231 ARG A CA 1
ATOM 1786 C C . ARG A 1 231 ? 10.983 40.157 0.876 1.00 31.12 231 ARG A C 1
ATOM 1788 O O . ARG A 1 231 ? 10.661 39.673 1.956 1.00 31.12 231 ARG A O 1
ATOM 1795 N N . SER A 1 232 ? 12.236 40.222 0.447 1.00 31.94 232 SER A N 1
ATOM 1796 C CA . SER A 1 232 ? 13.430 40.011 1.263 1.00 31.94 232 SER A CA 1
ATOM 1797 C C . SER A 1 232 ? 13.541 41.077 2.358 1.00 31.94 232 SER A C 1
ATOM 1799 O O . SER A 1 232 ? 13.429 42.265 2.051 1.00 31.94 232 SER A O 1
ATOM 1801 N N . ASN A 1 233 ? 13.847 40.683 3.597 1.00 33.81 233 ASN A N 1
ATOM 1802 C CA . ASN A 1 233 ? 14.444 41.590 4.579 1.00 33.81 233 ASN A CA 1
ATOM 1803 C C . ASN A 1 233 ? 15.618 40.888 5.298 1.00 33.81 233 ASN A C 1
ATOM 1805 O O . ASN A 1 233 ? 15.463 39.725 5.676 1.00 33.81 233 ASN A O 1
ATOM 1809 N N . PRO A 1 234 ? 16.789 41.537 5.456 1.00 41.41 234 PRO A N 1
ATOM 1810 C CA . PRO A 1 234 ? 18.005 40.914 5.970 1.00 41.41 234 PRO A CA 1
ATOM 1811 C C . PRO A 1 234 ? 18.256 41.199 7.467 1.00 41.41 234 PRO A C 1
ATOM 1813 O O . PRO A 1 234 ? 17.704 42.145 8.020 1.00 41.41 234 PRO A O 1
ATOM 1816 N N . ARG A 1 235 ? 19.229 40.447 8.026 1.00 31.38 235 ARG A N 1
ATOM 1817 C CA . ARG A 1 235 ? 20.036 40.656 9.265 1.00 31.38 235 ARG A CA 1
ATOM 1818 C C . ARG A 1 235 ? 19.683 39.804 10.511 1.00 31.38 235 ARG A C 1
ATOM 1820 O O . ARG A 1 235 ? 18.834 40.176 11.305 1.00 31.38 235 ARG A O 1
ATOM 1827 N N . LEU A 1 236 ? 20.371 38.650 10.628 1.00 37.88 236 LEU A N 1
ATOM 1828 C CA . LEU A 1 236 ? 21.412 38.237 11.619 1.00 37.88 236 LEU A CA 1
ATOM 1829 C C . LEU A 1 236 ? 21.361 38.802 13.071 1.00 37.88 236 LEU A C 1
ATOM 1831 O O . LEU A 1 236 ? 21.013 39.969 13.220 1.00 37.88 236 LEU A O 1
ATOM 1835 N N . PRO A 1 237 ? 21.832 38.070 14.125 1.00 44.84 237 PRO A N 1
ATOM 1836 C CA . PRO A 1 237 ? 23.133 37.382 14.108 1.00 44.84 237 PRO A CA 1
ATOM 1837 C C . PRO A 1 237 ? 23.284 36.023 14.824 1.00 44.84 237 PRO A C 1
ATOM 1839 O O . PRO A 1 237 ? 22.480 35.568 15.631 1.00 44.84 237 PRO A O 1
ATOM 1842 N N . HIS A 1 238 ? 24.424 35.418 14.486 1.00 33.75 238 HIS A N 1
ATOM 1843 C CA . HIS A 1 238 ? 25.049 34.214 15.014 1.00 33.75 238 HIS A CA 1
ATOM 1844 C C . HIS A 1 238 ? 25.127 34.141 16.548 1.00 33.75 238 HIS A C 1
ATOM 1846 O O . HIS A 1 238 ? 25.637 35.052 17.198 1.00 33.75 238 HIS A O 1
ATOM 1852 N N . ARG A 1 239 ? 24.805 32.966 17.104 1.00 34.88 239 ARG A N 1
ATOM 1853 C CA . ARG A 1 239 ? 25.391 32.485 18.361 1.00 34.88 239 ARG A CA 1
ATOM 1854 C C . ARG A 1 239 ? 26.031 31.121 18.128 1.00 34.88 239 ARG A C 1
ATOM 1856 O O . ARG A 1 239 ? 25.352 30.132 17.882 1.00 34.88 239 ARG A O 1
ATOM 1863 N N . ARG A 1 240 ? 27.365 31.112 18.182 1.00 32.00 240 ARG A N 1
ATOM 1864 C CA . ARG A 1 240 ? 28.200 29.915 18.294 1.00 32.00 240 ARG A CA 1
ATOM 1865 C C . ARG A 1 240 ? 27.955 29.299 19.672 1.00 32.00 240 ARG A C 1
ATOM 1867 O O . ARG A 1 240 ? 28.175 29.976 20.672 1.00 32.00 240 ARG A O 1
ATOM 1874 N N . ALA A 1 241 ? 27.531 28.041 19.720 1.00 36.50 241 ALA A N 1
ATOM 1875 C CA . ALA A 1 241 ? 27.661 27.210 20.908 1.00 36.50 241 ALA A CA 1
ATOM 1876 C C . ALA A 1 241 ? 28.867 26.290 20.695 1.00 36.50 241 ALA A C 1
ATOM 1878 O O . ALA A 1 241 ? 28.928 25.515 19.743 1.00 36.50 241 ALA A O 1
ATOM 1879 N N . THR A 1 242 ? 29.861 26.477 21.549 1.00 36.66 242 THR A N 1
ATOM 1880 C CA . THR A 1 242 ? 31.083 25.690 21.676 1.00 36.66 242 THR A CA 1
ATOM 1881 C C . THR A 1 242 ? 30.760 24.273 22.143 1.00 36.66 242 THR A C 1
ATOM 1883 O O . THR A 1 242 ? 30.125 24.101 23.181 1.00 36.66 242 THR A O 1
ATOM 1886 N N . VAL A 1 243 ? 31.240 23.275 21.404 1.00 36.16 243 VAL A N 1
ATOM 1887 C CA . VAL A 1 243 ? 31.368 21.885 21.856 1.00 36.16 243 VAL A CA 1
ATOM 1888 C C . VAL A 1 243 ? 32.841 21.669 22.192 1.00 36.16 243 VAL A C 1
ATOM 1890 O O . VAL A 1 243 ? 33.690 21.842 21.320 1.00 36.16 243 VAL A O 1
ATOM 1893 N N . SER A 1 244 ? 33.131 21.284 23.434 1.00 35.34 244 SER A N 1
ATOM 1894 C CA . SER A 1 244 ? 34.396 20.646 23.808 1.00 35.34 244 SER A CA 1
ATOM 1895 C C . SER A 1 244 ? 34.093 19.270 24.408 1.00 35.34 244 SER A C 1
ATOM 1897 O O . SER A 1 244 ? 33.172 19.170 25.222 1.00 35.34 244 SER A O 1
ATOM 1899 N N . PRO A 1 245 ? 34.836 18.217 24.023 1.00 45.69 245 PRO A N 1
ATOM 1900 C CA . PRO A 1 245 ? 34.658 16.862 24.523 1.00 45.69 245 PRO A CA 1
ATOM 1901 C C . PRO A 1 245 ? 35.591 16.595 25.712 1.00 45.69 245 PRO A C 1
ATOM 1903 O O . PRO A 1 245 ? 36.740 17.035 25.717 1.00 45.69 245 PRO A O 1
ATOM 1906 N N . SER A 1 246 ? 35.139 15.815 26.693 1.00 37.31 246 SER A N 1
ATOM 1907 C CA . SER A 1 246 ? 36.019 15.256 27.723 1.00 37.31 246 SER A CA 1
ATOM 1908 C C . SER A 1 246 ? 35.775 13.754 27.887 1.00 37.31 246 SER A C 1
ATOM 1910 O O . SER A 1 246 ? 34.847 13.323 28.564 1.00 37.31 246 SER A O 1
ATOM 1912 N N . SER A 1 247 ? 36.642 12.997 27.211 1.00 36.41 247 SER A N 1
ATOM 1913 C CA . SER A 1 247 ? 37.440 11.881 27.746 1.00 36.41 247 SER A CA 1
ATOM 1914 C C . SER A 1 247 ? 36.767 10.763 28.556 1.00 36.41 247 SER A C 1
ATOM 1916 O O . SER A 1 247 ? 36.506 10.891 29.750 1.00 36.41 247 SER A O 1
ATOM 1918 N N . SER A 1 248 ? 36.705 9.590 27.919 1.00 41.16 248 SER A N 1
ATOM 1919 C CA . SER A 1 248 ? 36.856 8.270 28.547 1.00 41.16 248 SER A CA 1
ATOM 1920 C C . SER A 1 248 ? 38.225 8.125 29.233 1.00 41.16 248 SER A C 1
ATOM 1922 O O . SER A 1 248 ? 39.193 8.769 28.817 1.00 41.16 248 SER A O 1
ATOM 1924 N N . PRO A 1 249 ? 38.365 7.164 30.164 1.00 50.50 249 PRO A N 1
ATOM 1925 C CA . PRO A 1 249 ? 39.479 6.236 30.004 1.00 50.50 249 PRO A CA 1
ATOM 1926 C C . PRO A 1 249 ? 39.097 4.767 30.226 1.00 50.50 249 PRO A C 1
ATOM 1928 O O . PRO A 1 249 ? 38.354 4.388 31.127 1.00 50.50 249 PRO A O 1
ATOM 1931 N N . SER A 1 250 ? 39.701 3.943 29.378 1.00 39.28 250 SER A N 1
ATOM 1932 C CA . SER A 1 250 ? 39.905 2.504 29.507 1.00 39.28 250 SER A CA 1
ATOM 1933 C C . SER A 1 250 ? 40.583 2.106 30.823 1.00 39.28 250 SER A C 1
ATOM 1935 O O . SER A 1 250 ? 41.533 2.782 31.225 1.00 39.28 250 SER A O 1
ATOM 1937 N N . ARG A 1 251 ? 40.227 0.935 31.371 1.00 34.81 251 ARG A N 1
ATOM 1938 C CA . ARG A 1 251 ? 41.165 -0.129 31.803 1.00 34.81 251 ARG A CA 1
ATOM 1939 C C . ARG A 1 251 ? 40.397 -1.309 32.411 1.00 34.81 251 ARG A C 1
ATOM 1941 O O . ARG A 1 251 ? 39.782 -1.181 33.461 1.00 34.81 251 ARG A O 1
ATOM 1948 N N . SER A 1 252 ? 40.500 -2.473 31.774 1.00 40.44 252 SER A N 1
ATOM 1949 C CA . SER A 1 252 ? 40.480 -3.765 32.474 1.00 40.44 252 SER A CA 1
ATOM 1950 C C . SER A 1 252 ? 41.849 -3.978 33.139 1.00 40.44 252 SER A C 1
ATOM 1952 O O . SER A 1 252 ? 42.844 -3.415 32.669 1.00 40.44 252 SER A O 1
ATOM 1954 N N . PRO A 1 253 ? 41.930 -4.793 34.204 1.00 50.47 253 PRO A N 1
ATOM 1955 C CA . PRO A 1 253 ? 42.471 -6.130 33.976 1.00 50.47 253 PRO A CA 1
ATOM 1956 C C . PRO A 1 253 ? 41.812 -7.254 34.795 1.00 50.47 253 PRO A C 1
ATOM 1958 O O . PRO A 1 253 ? 41.241 -7.072 35.865 1.00 50.47 253 PRO A O 1
ATOM 1961 N N . THR A 1 254 ? 41.967 -8.441 34.226 1.00 39.62 254 THR A N 1
ATOM 1962 C CA . THR A 1 254 ? 41.851 -9.804 34.749 1.00 39.62 254 THR A CA 1
ATOM 1963 C C . THR A 1 254 ? 42.469 -9.994 36.149 1.00 39.62 254 THR A C 1
ATOM 1965 O O . THR A 1 254 ? 43.614 -9.609 36.362 1.00 39.62 254 THR A O 1
ATOM 1968 N N . SER A 1 255 ? 41.795 -10.699 37.072 1.00 36.97 255 SER A N 1
ATOM 1969 C CA . SER A 1 255 ? 42.170 -12.072 37.490 1.00 36.97 255 SER A CA 1
ATOM 1970 C C . SER A 1 255 ? 41.595 -12.533 38.848 1.00 36.97 255 SER A C 1
ATOM 1972 O O . SER A 1 255 ? 41.513 -11.787 39.817 1.00 36.97 255 SER A O 1
ATOM 1974 N N . THR A 1 256 ? 41.314 -13.843 38.876 1.00 36.53 256 THR A N 1
ATOM 1975 C CA . THR A 1 256 ? 41.426 -14.824 39.980 1.00 36.53 256 THR A CA 1
ATOM 1976 C C . THR A 1 256 ? 40.384 -14.959 41.110 1.00 36.53 256 THR A C 1
ATOM 1978 O O . THR A 1 256 ? 40.275 -14.139 42.008 1.00 36.53 256 THR A O 1
ATOM 1981 N N . LEU A 1 257 ? 39.776 -16.162 41.100 1.00 37.53 257 LEU A N 1
ATOM 1982 C CA . LEU A 1 257 ? 39.603 -17.136 42.200 1.00 37.53 257 LEU A CA 1
ATOM 1983 C C . LEU A 1 257 ? 38.874 -16.714 43.490 1.00 37.53 257 LEU A C 1
ATOM 1985 O O . LEU A 1 257 ? 39.465 -16.085 44.359 1.00 37.53 257 LEU A O 1
ATOM 1989 N N . ARG A 1 258 ? 37.718 -17.352 43.751 1.00 36.12 258 ARG A N 1
ATOM 1990 C CA . ARG A 1 258 ? 37.601 -18.317 44.869 1.00 36.12 258 ARG A CA 1
ATOM 1991 C C . ARG A 1 258 ? 36.320 -19.153 44.810 1.00 36.12 258 ARG A C 1
ATOM 1993 O O . ARG A 1 258 ? 35.216 -18.626 44.831 1.00 36.12 258 ARG A O 1
ATOM 2000 N N . CYS A 1 259 ? 36.504 -20.472 44.822 1.00 36.94 259 CYS A N 1
ATOM 2001 C CA . CYS A 1 259 ? 35.527 -21.419 45.348 1.00 36.94 259 CYS A CA 1
ATOM 2002 C C . CYS A 1 259 ? 35.456 -21.277 46.878 1.00 36.94 259 CYS A C 1
ATOM 2004 O O . CYS A 1 259 ? 36.478 -21.056 47.530 1.00 36.94 259 CYS A O 1
ATOM 2006 N N . GLY A 1 260 ? 34.270 -21.464 47.448 1.00 34.91 260 GLY A N 1
ATOM 2007 C CA . GLY A 1 260 ? 34.062 -21.552 48.890 1.00 34.91 260 GLY A CA 1
ATOM 2008 C C . GLY A 1 260 ? 32.616 -21.920 49.182 1.00 34.91 260 GLY A C 1
ATOM 2009 O O . GLY A 1 260 ? 31.741 -21.065 49.123 1.00 34.91 260 GLY A O 1
ATOM 2010 N N . GLY A 1 261 ? 32.376 -23.209 49.419 1.00 37.88 261 GLY A N 1
ATOM 2011 C CA . GLY A 1 261 ? 31.064 -23.751 49.744 1.00 37.88 261 GLY A CA 1
ATOM 2012 C C . GLY A 1 261 ? 30.528 -23.310 51.109 1.00 37.88 261 GLY A C 1
ATOM 2013 O O . GLY A 1 261 ? 31.248 -22.789 51.956 1.00 37.88 261 GLY A O 1
ATOM 2014 N N . GLY A 1 262 ? 29.242 -23.582 51.310 1.00 34.97 262 GLY A N 1
ATOM 2015 C CA . GLY A 1 262 ? 28.518 -23.371 52.562 1.00 34.97 262 GLY A CA 1
ATOM 2016 C C . GLY A 1 262 ? 27.021 -23.309 52.267 1.00 34.97 262 GLY A C 1
ATOM 2017 O O . GLY A 1 262 ? 26.488 -22.247 52.003 1.00 34.97 262 GLY A O 1
ATOM 2018 N N . SER A 1 263 ? 26.358 -24.448 52.071 1.00 41.91 263 SER A N 1
ATOM 2019 C CA . SER A 1 263 ? 25.662 -25.202 53.125 1.00 41.91 263 SER A CA 1
ATOM 2020 C C . SER A 1 263 ? 24.235 -24.706 53.402 1.00 41.91 263 SER A C 1
ATOM 2022 O O . SER A 1 263 ? 24.036 -23.522 53.643 1.00 41.91 263 SER A O 1
ATOM 2024 N N . ARG A 1 264 ? 23.329 -25.693 53.523 1.00 39.25 264 ARG A N 1
ATOM 2025 C CA . ARG A 1 264 ? 22.010 -25.707 54.198 1.00 39.25 264 ARG A CA 1
ATOM 2026 C C . ARG A 1 264 ? 20.742 -25.620 53.323 1.00 39.25 264 ARG A C 1
ATOM 2028 O O . ARG A 1 264 ? 20.267 -24.558 52.954 1.00 39.25 264 ARG A O 1
ATOM 2035 N N . CYS A 1 265 ? 20.166 -26.814 53.123 1.00 37.97 265 CYS A N 1
ATOM 2036 C CA . CYS A 1 265 ? 18.736 -27.159 53.268 1.00 37.97 265 CYS A CA 1
ATOM 2037 C C . CYS A 1 265 ? 18.055 -26.406 54.442 1.00 37.97 265 CYS A C 1
ATOM 2039 O O . CYS A 1 265 ? 18.779 -26.059 55.381 1.00 37.97 265 CYS A O 1
ATOM 2041 N N . PRO A 1 266 ? 16.709 -26.230 54.496 1.00 59.00 266 PRO A N 1
ATOM 2042 C CA . PRO A 1 266 ? 15.750 -27.346 54.379 1.00 59.00 266 PRO A CA 1
ATOM 2043 C C . PRO A 1 266 ? 14.359 -27.032 53.783 1.00 59.00 266 PRO A C 1
ATOM 2045 O O . PRO A 1 266 ? 13.968 -25.880 53.643 1.00 59.00 266 PRO A O 1
ATOM 2048 N N . GLY A 1 267 ? 13.565 -28.092 53.572 1.00 43.59 267 GLY A N 1
ATOM 2049 C CA . GLY A 1 267 ? 12.142 -28.032 53.925 1.00 43.59 267 GLY A CA 1
ATOM 2050 C C . GLY A 1 267 ? 11.144 -28.734 53.004 1.00 43.59 267 GLY A C 1
ATOM 2051 O O . GLY A 1 267 ? 10.542 -28.055 52.188 1.00 43.59 267 GLY A O 1
ATOM 2052 N N . ARG A 1 268 ? 10.890 -30.016 53.320 1.00 43.44 268 ARG A N 1
ATOM 2053 C CA . ARG A 1 268 ? 9.689 -30.843 53.050 1.00 43.44 268 ARG A CA 1
ATOM 2054 C C . ARG A 1 268 ? 9.361 -31.280 51.624 1.00 43.44 268 ARG A C 1
ATOM 2056 O O . ARG A 1 268 ? 9.247 -30.432 50.723 1.00 43.44 268 ARG A O 1
#

Radius of gyration: 31.89 Å; chains: 1; bounding box: 67×72×116 Å

Secondary structure (DSSP, 8-state):
----HHHHHHHHHHTT-HHHHHHHHHHHT----SPPPGGGGHHHHHHHHHHTT-EEPPTTSPPPHHHHHHHHHHTTTTTT-SS-S--TTT-HHHHHHHHHHHHTTSEEEETTEEEE-HHHHHHTT-HHHHHHHHHTT-S--SSHHHHHHHHHHHHHHHTT-S-HHHHHHHHHHHTT-----S--------------------------------------PPP----PPPPP-------PPPP-------------------------

Foldseek 3Di:
DPLDLVVLLVLLVVLVDPVSVLLQVLLVPLDDPDQDDLVVCVLLLVVLVVQPAKAAADPVLHHALVVQQVSCVVVVVCVPDDDDRRGLVPNVVNVVSVVLCVLLQQWDDDPRIIGGGPQVVVCSPPSSSSVVSSVVRPPSDDDSLSRSLRSQLSSCVSSVPPCSVVSSVVSCVSVVDDPCPDDPDDDDDDPDPDDDDDDDDDDDDDDDDDDDDDDDDDDPDDDDDDDDDDDDDDDDDDDDDDDDDDDDDDDDDDDDDDDDDDDDDDDD

pLDDT: mean 73.21, std 27.0, range [25.78, 98.19]

Organism: NCBI:txid1938746

Sequence (268 aa):
MRNDAADVLDRLRDSRDPRLLRLIDDALRADTVTPPDPDVVEPYRWFLARVGDGLKLTAAGYLPPAVVSEIMRRFGWDADWVGAGNREDLTVPVSALRTSARRLGLVRVHRGVLLQSVAGRRLAEDPDGLWQHIAARLPLGSRDVELQAGVLWLLAIAARRPDPEHVVALGLRALGWVGGTGDRRTRQTPVRSSATRRRCSTGSVSLPVAVCPGSSNRRSRWPVRRCSAPRSNPRLPHRRATVSPSSSPSRSPTSTLRCGGGSRCPGR